Protein AF-A0AAW7P644-F1 (afdb_monomer)

Solvent-accessible surface area (backbone atoms only — not comparable to full-atom values): 13960 Å² total; per-residue (Å²): 133,82,79,60,95,46,49,68,62,45,48,52,52,5,41,42,45,30,69,45,36,74,63,34,40,43,76,72,74,28,94,42,69,72,52,39,30,51,51,45,30,74,60,68,65,33,97,41,46,63,58,49,49,54,32,18,28,56,37,15,56,81,38,100,52,100,49,59,53,45,47,98,46,32,83,78,46,43,56,64,54,54,55,46,38,77,76,53,54,85,52,52,60,66,59,48,44,53,51,52,53,50,52,40,44,74,75,70,31,87,62,101,63,91,73,83,84,56,66,68,59,56,48,57,52,50,48,50,59,46,44,56,49,49,44,51,51,52,47,61,70,43,43,88,70,39,80,91,43,68,93,61,82,93,77,91,66,89,85,68,75,56,105,57,99,73,68,53,77,67,55,47,52,46,36,66,73,45,29,72,76,27,67,46,79,43,73,38,54,74,92,67,76,66,39,82,45,78,37,59,24,48,77,82,77,45,92,80,82,89,78,84,86,78,80,88,81,87,81,88,74,77,98,62,83,89,125

Sequence (227 aa):
MSKHPHYELLNLIGYGLAKFDDTFIKEFQCSSKSEFYRYIVSLGVAETTGVVKNRMDLFDPYFDNNRKGWWQKAEVYRFRKDLIDMMFGSEDVHSFAEIVKMLLASEGKKTGKTIIEKPIVRTKFKRLQETGMEAENYFIYHFDKEEKFKDGQLTDARLYGEGRIRLTSKEFEKAKEYQSNFILSLVTNLEDIPKLVLIDNPLNHFEFEKNVIKNEVVEYRSLEDLY

Secondary structure (DSSP, 8-state):
-PPPTTHHHHHHHHHHHHHHTHHHHHHTT-SSHHHHHHHHHHTTS-SSHHHHHHHHHHHGGGSSSS--TTGGGHHHHHHHHHHHHHHHTT--HHHHHHHHHHHHHHTT---SS-----HHHHHHHHHHHHHHHHHHHHHHHHHTT-GGGTTPPP---TTS--SS----HHHHHHHHHHGGG-EEEEEE-TTSS-EEEEEESHHHHS-------PPP------SS---

Foldseek 3Di:
DDAQPLNLLLLLLLQLCQAVNCLLVVLLVDPDLVRSLVVCVVLVSDVHSVSSVLSVLQNNCPYPDPHNRPVLCPVLSVQSVVVCCVQPVPPDSNRSSLLSVVVSVVVVRDRPDDRDDPPVSVVVVVCVVCLVVVFVVVCVVCQCVDPLNVVPDDDDPPSDDDPDDDDDPVRVVVLVVCQQNNWDWDFDPSVHDTDTDIDGSCVVVDPDDDDDDDDDDDDDDDPDDPD

pLDDT: mean 75.26, std 17.22, range [35.56, 98.06]

Mean predicted aligned error: 14.81 Å

Radius of gyration: 21.5 Å; Cα contacts (8 Å, |Δi|>4): 201; chains: 1; bounding box: 60×36×61 Å

Structure (mmCIF, N/CA/C/O backbone):
data_AF-A0AAW7P644-F1
#
_entry.id   AF-A0AAW7P644-F1
#
loop_
_atom_site.group_PDB
_atom_site.id
_atom_site.type_symbol
_atom_site.label_atom_id
_atom_site.label_alt_id
_atom_site.label_comp_id
_atom_site.label_asym_id
_atom_site.label_entity_id
_atom_site.label_seq_id
_atom_site.pdbx_PDB_ins_code
_atom_site.Cartn_x
_atom_site.Cartn_y
_atom_site.Cartn_z
_atom_site.occupancy
_atom_site.B_iso_or_equiv
_atom_site.auth_seq_id
_atom_site.auth_comp_id
_atom_site.auth_asym_id
_atom_site.auth_atom_id
_atom_site.pdbx_PDB_model_num
ATOM 1 N N . MET A 1 1 ? 8.046 -14.729 1.033 1.00 35.56 1 MET A N 1
ATOM 2 C CA . MET A 1 1 ? 6.784 -14.707 1.810 1.00 35.56 1 MET A CA 1
ATOM 3 C C . MET A 1 1 ? 5.644 -14.448 0.844 1.00 35.56 1 MET A C 1
ATOM 5 O O . MET A 1 1 ? 5.774 -13.538 0.033 1.00 35.56 1 MET A O 1
ATOM 9 N N . SER A 1 2 ? 4.583 -15.254 0.884 1.00 43.19 2 SER A N 1
ATOM 10 C CA . SER A 1 2 ? 3.387 -15.033 0.066 1.00 43.19 2 SER A CA 1
ATOM 11 C C . SER A 1 2 ? 2.684 -13.735 0.481 1.00 43.19 2 SER A C 1
ATOM 13 O O . SER A 1 2 ? 2.734 -13.329 1.645 1.00 43.19 2 SER A O 1
ATOM 15 N N . LYS A 1 3 ? 2.060 -13.045 -0.483 1.00 59.22 3 LYS A N 1
ATOM 16 C CA . LYS A 1 3 ? 1.225 -11.870 -0.201 1.00 59.22 3 LYS A CA 1
ATOM 17 C C . LYS A 1 3 ? 0.044 -12.302 0.679 1.00 59.22 3 LYS A C 1
ATOM 19 O O . LYS A 1 3 ? -0.479 -13.401 0.519 1.00 59.22 3 LYS A O 1
ATOM 24 N N . HIS A 1 4 ? -0.368 -11.433 1.604 1.00 71.75 4 HIS A N 1
ATOM 25 C CA . HIS A 1 4 ? -1.587 -11.658 2.384 1.00 71.75 4 HIS A CA 1
ATOM 26 C C . HIS A 1 4 ? -2.781 -11.791 1.418 1.00 71.75 4 HIS A C 1
ATOM 28 O O . HIS A 1 4 ? -2.850 -10.992 0.485 1.00 71.75 4 HIS A O 1
ATOM 34 N N . PRO A 1 5 ? -3.724 -12.726 1.624 1.00 71.69 5 PRO A N 1
ATOM 35 C CA . PRO A 1 5 ? -4.824 -12.973 0.682 1.00 71.69 5 PRO A CA 1
ATOM 36 C C . PRO A 1 5 ? -5.652 -11.717 0.369 1.00 71.69 5 PRO A C 1
ATOM 38 O O . PRO A 1 5 ? -6.030 -11.495 -0.770 1.00 71.69 5 PRO A O 1
ATOM 41 N N . HIS A 1 6 ? -5.838 -10.843 1.360 1.00 81.62 6 HIS A N 1
ATOM 42 C CA . HIS A 1 6 ? -6.561 -9.567 1.235 1.00 81.62 6 HIS A CA 1
ATOM 43 C C . HIS A 1 6 ? -5.639 -8.344 1.067 1.00 81.62 6 HIS A C 1
ATOM 45 O O . HIS A 1 6 ? -5.851 -7.307 1.695 1.00 81.62 6 HIS A O 1
ATOM 51 N N . TYR A 1 7 ? -4.541 -8.473 0.315 1.00 80.19 7 TYR A N 1
ATOM 52 C CA . TYR A 1 7 ? -3.476 -7.463 0.277 1.00 80.19 7 TYR A CA 1
ATOM 53 C C . TYR A 1 7 ? -3.956 -6.060 -0.126 1.00 80.19 7 TYR A C 1
ATOM 55 O O . TYR A 1 7 ? -3.676 -5.103 0.600 1.00 80.19 7 TYR A O 1
ATOM 63 N N . GLU A 1 8 ? -4.674 -5.915 -1.246 1.00 81.06 8 GLU A N 1
ATOM 64 C CA . GLU A 1 8 ? -5.142 -4.595 -1.699 1.00 81.06 8 GLU A CA 1
ATOM 65 C C . GLU A 1 8 ? -6.223 -4.021 -0.785 1.00 81.06 8 GLU A C 1
ATOM 67 O O . GLU A 1 8 ? -6.160 -2.845 -0.429 1.00 81.06 8 GLU A O 1
ATOM 72 N N . L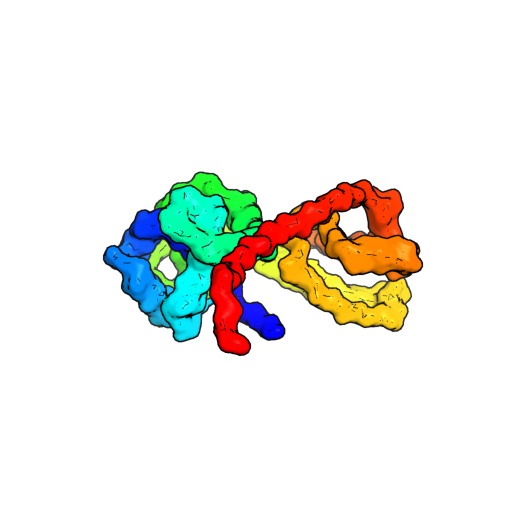EU A 1 9 ? -7.163 -4.855 -0.333 1.00 88.62 9 LEU A N 1
ATOM 73 C CA . LEU A 1 9 ? -8.213 -4.441 0.593 1.00 88.62 9 LEU A CA 1
ATOM 74 C C . LEU A 1 9 ? -7.626 -3.913 1.911 1.00 88.62 9 LEU A C 1
ATOM 76 O O . LEU A 1 9 ? -8.028 -2.858 2.401 1.00 88.62 9 LEU A O 1
ATOM 80 N N . LEU A 1 10 ? -6.616 -4.593 2.457 1.00 92.38 10 LEU A N 1
ATOM 81 C CA . LEU A 1 10 ? -5.895 -4.134 3.644 1.00 92.38 10 LEU A CA 1
ATOM 82 C C . LEU A 1 10 ? -5.139 -2.822 3.414 1.00 92.38 10 LEU A C 1
ATOM 84 O O . LEU A 1 10 ? -5.021 -2.026 4.346 1.00 92.38 10 LEU A O 1
ATOM 88 N N . ASN A 1 11 ? -4.626 -2.584 2.204 1.00 92.06 11 ASN A N 1
ATOM 89 C CA . ASN A 1 11 ? -3.982 -1.315 1.875 1.00 92.06 11 ASN A CA 1
ATOM 90 C C . ASN A 1 11 ? -5.002 -0.170 1.818 1.00 92.06 11 ASN A C 1
ATOM 92 O O . ASN A 1 11 ? -4.732 0.893 2.366 1.00 92.06 11 ASN A O 1
ATOM 96 N N . LEU A 1 12 ? -6.188 -0.394 1.245 1.00 93.50 12 LEU A N 1
ATOM 97 C CA . LEU A 1 12 ? -7.267 0.601 1.244 1.00 93.50 12 LEU A CA 1
ATOM 98 C C . LEU A 1 12 ? -7.772 0.904 2.658 1.00 93.50 12 LEU A C 1
ATOM 100 O O . LEU A 1 12 ? -7.949 2.068 3.010 1.00 93.50 12 LEU A O 1
ATOM 104 N N . ILE A 1 13 ? -7.939 -0.125 3.495 1.00 96.88 13 ILE A N 1
ATOM 105 C CA . ILE A 1 13 ? -8.302 0.047 4.909 1.00 96.88 13 ILE A CA 1
ATOM 106 C C . ILE A 1 13 ? -7.229 0.863 5.645 1.00 96.88 13 ILE A C 1
ATOM 108 O O . ILE A 1 13 ? -7.561 1.806 6.360 1.00 96.88 13 ILE A O 1
ATOM 112 N N . GLY A 1 14 ? -5.948 0.528 5.457 1.00 97.12 14 GLY A N 1
ATOM 113 C CA . GLY A 1 14 ? -4.830 1.258 6.060 1.00 97.12 14 GLY A CA 1
ATOM 114 C C . GLY A 1 14 ? -4.766 2.720 5.617 1.00 97.12 14 GLY A C 1
ATOM 115 O O . GLY A 1 14 ? -4.612 3.604 6.455 1.00 97.12 14 GLY A O 1
ATOM 116 N N . TYR A 1 15 ? -4.943 2.977 4.320 1.00 96.94 15 TYR A N 1
ATOM 117 C CA . TYR A 1 15 ? -4.994 4.324 3.753 1.00 96.94 15 TYR A CA 1
ATOM 118 C C . TYR A 1 15 ? -6.154 5.131 4.350 1.00 96.94 15 TYR A C 1
ATOM 120 O O . TYR A 1 15 ? -5.947 6.255 4.802 1.00 96.94 15 TYR A O 1
ATOM 128 N N . GLY A 1 16 ? -7.357 4.546 4.417 1.00 97.44 16 GLY A N 1
ATOM 129 C CA . GLY A 1 16 ? -8.533 5.201 4.993 1.00 97.44 16 GLY A CA 1
ATOM 130 C C . GLY A 1 16 ? -8.331 5.578 6.461 1.00 97.44 16 GLY A C 1
ATOM 131 O O . GLY A 1 16 ? -8.600 6.712 6.853 1.00 97.44 16 GLY A O 1
ATOM 132 N N . LEU A 1 17 ? -7.768 4.661 7.252 1.00 97.75 17 LEU A N 1
ATOM 133 C CA . LEU A 1 17 ? -7.415 4.907 8.653 1.00 97.75 17 LEU A CA 1
ATOM 134 C C . LEU A 1 17 ? -6.373 6.021 8.820 1.00 97.75 17 LEU A C 1
ATOM 136 O O . LEU A 1 17 ? -6.485 6.826 9.742 1.00 97.75 17 LEU A O 1
ATOM 140 N N . ALA A 1 18 ? -5.363 6.073 7.951 1.00 97.12 18 ALA A N 1
ATOM 141 C CA . ALA A 1 18 ? -4.296 7.064 8.044 1.00 97.12 18 ALA A CA 1
ATOM 142 C C . ALA A 1 18 ? -4.757 8.467 7.609 1.00 97.12 18 ALA A C 1
ATOM 144 O O . ALA A 1 18 ? -4.444 9.444 8.292 1.00 97.12 18 ALA A O 1
ATOM 145 N N . LYS A 1 19 ? -5.522 8.564 6.512 1.00 97.00 19 LYS A N 1
ATOM 146 C CA . LYS A 1 19 ? -5.975 9.832 5.915 1.00 97.00 19 LYS A CA 1
ATOM 147 C C . LYS A 1 19 ? -7.155 10.464 6.647 1.00 97.00 19 LYS A C 1
ATOM 149 O O . LYS A 1 19 ? -7.156 11.664 6.893 1.00 97.00 19 LYS A O 1
ATOM 154 N N . PHE A 1 20 ? -8.177 9.669 6.948 1.00 97.00 20 PHE A N 1
ATOM 155 C CA . PHE A 1 20 ? -9.470 10.160 7.436 1.00 97.00 20 PHE A CA 1
ATOM 156 C C . PHE A 1 20 ? -9.694 9.875 8.924 1.00 97.00 20 PHE A C 1
ATOM 158 O O . PHE A 1 20 ? -10.628 10.409 9.529 1.00 97.00 20 PHE A O 1
ATOM 165 N N . ASP A 1 21 ? -8.837 9.052 9.526 1.00 95.81 21 ASP A N 1
ATOM 166 C CA . ASP A 1 21 ? -8.806 8.839 10.967 1.00 95.81 21 ASP A CA 1
ATOM 167 C C . ASP A 1 21 ? -10.177 8.391 11.525 1.00 95.81 21 ASP A C 1
ATOM 169 O O . ASP A 1 21 ? -10.839 7.511 10.961 1.00 95.81 21 ASP A O 1
ATOM 173 N N . ASP A 1 22 ? -10.639 9.009 12.612 1.00 96.06 22 ASP A N 1
ATOM 174 C CA . ASP A 1 22 ? -11.908 8.690 13.260 1.00 96.06 22 ASP A CA 1
ATOM 175 C C . ASP A 1 22 ? -13.139 8.938 12.371 1.00 96.06 22 ASP A C 1
ATOM 177 O O . ASP A 1 22 ? -14.204 8.370 12.621 1.00 96.06 22 ASP A O 1
ATOM 181 N N . THR A 1 23 ? -13.039 9.772 11.330 1.00 97.06 23 THR A N 1
ATOM 182 C CA . THR A 1 23 ? -14.173 9.978 10.412 1.00 97.06 23 THR A CA 1
ATOM 183 C C . THR A 1 23 ? -14.420 8.747 9.545 1.00 97.06 23 THR A C 1
ATOM 185 O O . THR A 1 23 ? -15.572 8.398 9.304 1.00 97.06 23 THR A O 1
ATOM 188 N N . PHE A 1 24 ? -13.367 8.012 9.177 1.00 97.75 24 PHE A N 1
ATOM 189 C CA . PHE A 1 24 ? -13.499 6.787 8.390 1.00 97.75 24 PHE A CA 1
ATOM 190 C C . PHE A 1 24 ? -14.139 5.656 9.184 1.00 97.75 24 PHE A C 1
ATOM 192 O O . PHE A 1 24 ? -15.052 5.009 8.687 1.00 97.75 24 PHE A O 1
ATOM 199 N N . ILE A 1 25 ? -13.739 5.432 10.437 1.00 96.94 25 ILE A N 1
ATOM 200 C CA . ILE A 1 25 ? -14.317 4.339 11.241 1.00 96.94 25 ILE A CA 1
ATOM 201 C C . ILE A 1 25 ? -15.801 4.570 11.572 1.00 96.94 25 ILE A C 1
ATOM 203 O O . ILE A 1 25 ? -16.560 3.606 11.705 1.00 96.94 25 ILE A O 1
ATOM 207 N N . LYS A 1 26 ? -16.237 5.835 11.653 1.00 96.00 26 LYS A N 1
ATOM 208 C CA . LYS A 1 26 ? -17.642 6.201 11.883 1.00 96.00 26 LYS A CA 1
ATOM 209 C C . LYS A 1 26 ? -18.539 5.786 10.722 1.00 96.00 26 LYS A C 1
ATOM 211 O O . LYS A 1 26 ? -19.668 5.362 10.962 1.00 96.00 26 LYS A O 1
ATOM 216 N N . GLU A 1 27 ? -18.026 5.788 9.491 1.00 95.38 27 GLU A N 1
ATOM 217 C CA . GLU A 1 27 ? -18.746 5.259 8.323 1.00 95.38 27 GLU A CA 1
ATOM 218 C C . GLU A 1 27 ? -19.066 3.759 8.463 1.00 95.38 27 GLU A C 1
ATOM 220 O O . GLU A 1 27 ? -20.026 3.266 7.865 1.00 95.38 27 GLU A O 1
ATOM 225 N N . PHE A 1 28 ? -18.306 3.034 9.290 1.00 94.00 28 PHE A N 1
ATOM 226 C CA . PHE A 1 28 ? -18.527 1.626 9.643 1.00 94.00 28 PHE A CA 1
ATOM 227 C C . PHE A 1 28 ? -19.261 1.446 10.976 1.00 94.00 28 PHE A C 1
ATOM 229 O O . PHE A 1 28 ? -19.307 0.336 11.498 1.00 94.00 28 PHE A O 1
ATOM 236 N N . GLN A 1 29 ? -19.839 2.518 11.529 1.00 93.31 29 GLN A N 1
ATOM 237 C CA . GLN A 1 29 ? -20.556 2.519 12.811 1.00 93.31 29 GLN A CA 1
ATOM 238 C C . GLN A 1 29 ? -19.682 2.090 14.001 1.00 93.31 29 GLN A C 1
ATOM 240 O O . GLN A 1 29 ? -20.201 1.661 15.026 1.00 93.31 29 GLN A O 1
ATOM 245 N N . CYS A 1 30 ? -18.359 2.223 13.880 1.00 94.56 30 CYS A N 1
ATOM 246 C CA . CYS A 1 30 ? -17.427 1.953 14.967 1.00 94.56 30 CYS A CA 1
ATOM 247 C C . CYS A 1 30 ? -17.173 3.239 15.761 1.00 94.56 30 CYS A C 1
ATOM 249 O O . CYS A 1 30 ? -16.870 4.290 15.195 1.00 94.56 30 CYS A O 1
ATOM 251 N N . SER A 1 31 ? -17.254 3.142 17.084 1.00 92.56 31 SER A N 1
ATOM 252 C CA . SER A 1 31 ? -17.025 4.244 18.024 1.00 92.56 31 SER A CA 1
ATOM 253 C C . SER A 1 31 ? -15.541 4.509 18.300 1.00 92.56 31 SER A C 1
ATOM 255 O O . SER A 1 31 ? -15.177 5.589 18.757 1.00 92.56 31 SER A O 1
ATOM 257 N N . SER A 1 32 ? -14.671 3.527 18.032 1.00 96.75 32 SER A N 1
ATOM 258 C CA . SER A 1 32 ? -13.227 3.623 18.266 1.00 96.75 32 SER A CA 1
ATOM 259 C C . SER A 1 32 ? -12.418 2.796 17.267 1.00 96.75 32 SER A C 1
ATOM 261 O O . SER A 1 32 ? -12.896 1.792 16.734 1.00 96.75 32 SER A O 1
ATOM 263 N N . LYS A 1 33 ? -11.147 3.161 17.051 1.00 95.94 33 LYS A N 1
ATOM 264 C CA . LYS A 1 33 ? -10.227 2.382 16.201 1.00 95.94 33 LYS A CA 1
ATOM 265 C C . LYS A 1 33 ? -10.083 0.939 16.662 1.00 95.94 33 LYS A C 1
ATOM 267 O O . LYS A 1 33 ? -10.069 0.028 15.846 1.00 95.94 33 LYS A O 1
ATOM 272 N N . SER A 1 34 ? -10.022 0.718 17.974 1.00 97.00 34 SER A N 1
ATOM 273 C CA . SER A 1 34 ? -9.943 -0.625 18.551 1.00 97.00 34 SER A CA 1
ATOM 274 C C . SER A 1 34 ? -11.168 -1.473 18.204 1.00 97.00 34 SER A C 1
ATOM 276 O O . SER A 1 34 ? -11.031 -2.667 17.945 1.00 97.00 34 SER A O 1
ATOM 278 N N . GLU A 1 35 ? -12.358 -0.869 18.184 1.00 97.38 35 GLU A N 1
ATOM 279 C CA . GLU A 1 35 ? -13.580 -1.529 17.718 1.00 97.38 35 GLU A CA 1
ATOM 280 C C . GLU A 1 35 ? -13.514 -1.830 16.223 1.00 97.38 35 GLU A C 1
ATOM 282 O O . GLU A 1 35 ? -13.739 -2.973 15.830 1.00 97.38 35 GLU A O 1
ATOM 287 N N . PHE A 1 36 ? -13.095 -0.858 15.413 1.00 97.75 36 PHE A N 1
ATOM 288 C CA . PHE A 1 36 ? -12.923 -1.048 13.976 1.00 97.75 36 PHE A CA 1
ATOM 289 C C . PHE A 1 36 ? -11.922 -2.167 13.646 1.00 97.75 36 PHE A C 1
ATOM 291 O O . PHE A 1 36 ? -12.192 -3.014 12.800 1.00 97.75 36 PHE A O 1
ATOM 298 N N . TYR A 1 37 ? -10.788 -2.251 14.348 1.00 98.06 37 TYR A N 1
ATOM 299 C CA . TYR A 1 37 ? -9.816 -3.327 14.129 1.00 98.06 37 TYR A CA 1
ATOM 300 C C . TYR A 1 37 ? -10.413 -4.699 14.438 1.00 98.06 37 TYR A C 1
ATOM 302 O O . TYR A 1 37 ? -10.210 -5.638 13.671 1.00 98.06 37 TYR A O 1
ATOM 310 N N . ARG A 1 38 ? -11.170 -4.822 15.537 1.00 97.75 38 ARG A N 1
ATOM 311 C CA . ARG A 1 38 ?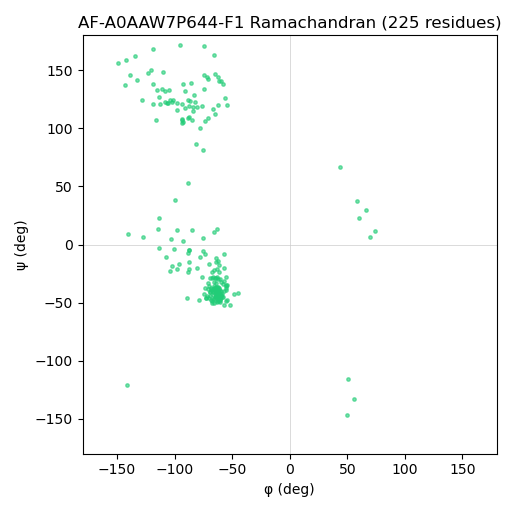 -11.875 -6.068 15.871 1.00 97.75 38 ARG A CA 1
ATOM 312 C C . ARG A 1 38 ? -12.938 -6.408 14.832 1.00 97.75 38 ARG A C 1
ATOM 314 O O . ARG A 1 38 ? -13.085 -7.578 14.503 1.00 97.75 38 ARG A O 1
ATOM 321 N N . TYR A 1 39 ? -13.630 -5.405 14.298 1.00 96.12 39 TYR A N 1
ATOM 322 C CA . TYR A 1 39 ? -14.601 -5.577 13.224 1.00 96.12 39 TYR A CA 1
ATOM 323 C C . TYR A 1 39 ? -13.950 -6.120 11.940 1.00 96.12 39 TYR A C 1
ATOM 325 O O . TYR A 1 39 ? -14.405 -7.117 11.392 1.00 96.12 39 TYR A O 1
ATOM 333 N N . ILE A 1 40 ? -12.827 -5.555 11.490 1.00 96.19 40 ILE A N 1
ATOM 334 C CA . ILE A 1 40 ? -12.113 -6.065 10.304 1.00 96.19 40 ILE A CA 1
ATOM 335 C C . ILE A 1 40 ? -11.599 -7.501 10.513 1.00 96.19 40 ILE A C 1
ATOM 337 O O . ILE A 1 40 ? -11.658 -8.325 9.596 1.00 96.19 40 ILE A O 1
ATOM 341 N N . VAL A 1 41 ? -11.141 -7.829 11.725 1.00 96.12 41 VAL A N 1
ATOM 342 C CA . VAL A 1 41 ? -10.746 -9.200 12.088 1.00 96.12 41 VAL A CA 1
ATOM 343 C C . VAL A 1 41 ? -11.950 -10.146 12.099 1.00 96.12 41 VAL A C 1
ATOM 345 O O . VAL A 1 41 ? -11.842 -11.257 11.588 1.00 96.12 41 VAL A O 1
ATOM 348 N N . SER A 1 42 ? -13.115 -9.723 12.605 1.00 94.69 42 SER A N 1
ATOM 349 C CA . SER A 1 42 ? -14.318 -10.570 12.629 1.00 94.69 42 SER A CA 1
ATOM 350 C C . SER A 1 42 ? -14.883 -10.859 11.235 1.00 94.69 42 SER A C 1
ATOM 352 O O . SER A 1 42 ? -15.511 -11.897 11.034 1.00 94.69 42 SER A O 1
ATOM 354 N N . LEU A 1 43 ? -14.599 -10.003 10.247 1.00 92.88 43 LEU A N 1
ATOM 355 C CA . LEU A 1 43 ? -14.865 -10.272 8.829 1.00 92.88 43 LEU A CA 1
ATOM 356 C C . LEU A 1 43 ? -13.858 -11.257 8.197 1.00 92.88 43 LEU A C 1
ATOM 358 O O . LEU A 1 43 ? -14.005 -11.645 7.035 1.00 92.88 43 LEU A O 1
ATOM 362 N N . GLY A 1 44 ? -12.813 -11.662 8.921 1.00 92.75 44 GLY A N 1
ATOM 363 C CA . GLY A 1 44 ? -11.759 -12.540 8.412 1.00 92.75 44 GLY A CA 1
ATOM 364 C C . GLY A 1 44 ? -10.917 -11.891 7.312 1.00 92.75 44 GLY A C 1
ATOM 365 O O . GLY A 1 44 ? -10.475 -12.583 6.402 1.00 92.75 44 GLY A O 1
ATOM 366 N N . VAL A 1 45 ? -10.762 -10.562 7.342 1.00 92.38 45 VAL A N 1
ATOM 367 C CA . VAL A 1 45 ? -9.912 -9.802 6.401 1.00 92.38 45 VAL A CA 1
ATOM 368 C C . VAL A 1 45 ? -8.474 -9.698 6.917 1.00 92.38 45 VAL A C 1
ATOM 370 O O . VAL A 1 45 ? -7.539 -9.529 6.138 1.00 92.38 45 VAL A O 1
ATOM 373 N N . ALA A 1 46 ? -8.289 -9.815 8.232 1.00 93.00 46 ALA A N 1
ATOM 374 C CA . ALA A 1 46 ? -7.000 -9.804 8.908 1.00 93.00 46 ALA A CA 1
ATOM 375 C C . ALA A 1 46 ? -6.977 -10.862 10.015 1.00 93.00 46 ALA A C 1
ATOM 377 O O . ALA A 1 46 ? -7.983 -11.065 10.692 1.00 93.00 46 ALA A O 1
ATOM 378 N N . GLU A 1 47 ? -5.818 -11.479 10.243 1.00 91.00 47 GLU A N 1
ATOM 379 C CA . GLU A 1 47 ? -5.633 -12.475 11.310 1.00 91.00 47 GLU A CA 1
ATOM 380 C C . GLU A 1 47 ? -5.661 -11.850 12.711 1.00 91.00 47 GLU A C 1
ATOM 382 O O . GLU A 1 47 ? -6.153 -12.450 13.663 1.00 91.00 47 GLU A O 1
ATOM 387 N N . THR A 1 48 ? -5.132 -10.630 12.854 1.00 96.00 48 THR A N 1
ATOM 388 C CA . THR A 1 48 ? -5.074 -9.919 14.137 1.00 96.00 48 THR A CA 1
ATOM 389 C C . THR A 1 48 ? -5.331 -8.427 13.965 1.00 96.00 48 THR A C 1
ATOM 391 O O . THR A 1 48 ? -5.115 -7.848 12.898 1.00 96.00 48 THR A O 1
ATOM 394 N N . THR A 1 49 ? -5.732 -7.763 15.051 1.00 96.88 49 THR A N 1
ATOM 395 C CA . THR A 1 49 ? -5.884 -6.299 15.083 1.00 96.88 49 THR A CA 1
ATOM 396 C C . THR A 1 49 ? -4.560 -5.585 14.798 1.00 96.88 49 THR A C 1
ATOM 398 O O . THR A 1 49 ? -4.553 -4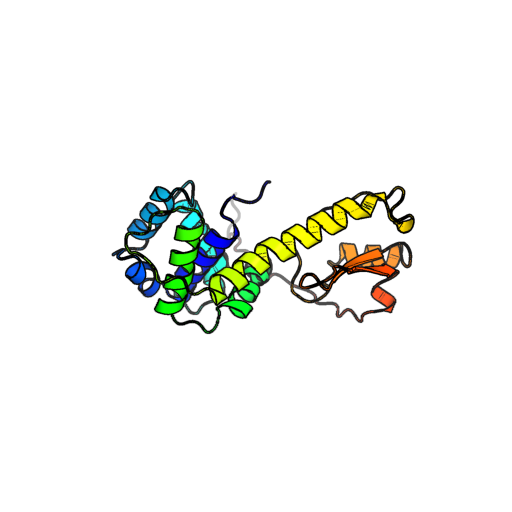.511 14.196 1.00 96.88 49 THR A O 1
ATOM 401 N N . GLY A 1 50 ? -3.433 -6.211 15.158 1.00 96.56 50 GLY A N 1
ATOM 402 C CA . GLY A 1 50 ? -2.089 -5.738 14.840 1.00 96.56 50 GLY A CA 1
ATOM 403 C C . GLY A 1 50 ? -1.825 -5.662 13.337 1.00 96.56 50 GLY A C 1
ATOM 404 O O . GLY A 1 50 ? -1.221 -4.696 12.884 1.00 96.56 50 GLY A O 1
ATOM 405 N N . VAL A 1 51 ? -2.336 -6.608 12.537 1.00 94.69 51 VAL A N 1
ATOM 406 C CA . VAL A 1 51 ? -2.212 -6.559 11.067 1.00 94.69 51 VAL A CA 1
ATOM 407 C C . VAL A 1 51 ? -2.913 -5.323 10.501 1.00 94.69 51 VAL A C 1
ATOM 409 O O . VAL A 1 51 ? -2.338 -4.632 9.661 1.00 94.69 51 VAL A O 1
ATOM 412 N N . VAL A 1 52 ? -4.114 -5.005 10.993 1.00 96.81 52 VAL A N 1
ATOM 413 C CA . VAL A 1 52 ? -4.874 -3.816 10.567 1.00 96.81 52 VAL A CA 1
ATOM 414 C C . VAL A 1 52 ? -4.151 -2.534 10.983 1.00 96.81 52 VAL A C 1
ATOM 416 O O . VAL A 1 52 ? -3.935 -1.650 10.155 1.00 96.81 52 VAL A O 1
ATOM 419 N N . LYS A 1 53 ? -3.690 -2.458 12.238 1.00 96.56 53 LYS A N 1
ATOM 420 C CA . LYS A 1 53 ? -2.910 -1.316 12.735 1.00 96.56 53 LYS A CA 1
ATOM 421 C C . LYS A 1 53 ? -1.627 -1.108 11.925 1.00 96.56 53 LYS A C 1
ATOM 423 O O . LYS A 1 53 ? -1.346 0.010 11.520 1.00 96.56 53 LYS A O 1
ATOM 428 N N . ASN A 1 54 ? -0.882 -2.172 11.630 1.00 94.75 54 ASN A N 1
ATOM 429 C CA . ASN A 1 54 ? 0.355 -2.086 10.851 1.00 94.75 54 ASN A CA 1
ATOM 430 C C . ASN A 1 54 ? 0.112 -1.555 9.430 1.00 94.75 54 ASN A C 1
ATOM 432 O O . ASN A 1 54 ? 0.995 -0.937 8.840 1.00 94.75 54 ASN A O 1
ATOM 436 N N . ARG A 1 55 ? -1.076 -1.798 8.858 1.00 94.38 55 ARG A N 1
ATOM 437 C CA . ARG A 1 55 ? -1.463 -1.216 7.568 1.00 94.38 55 ARG A CA 1
ATOM 438 C C . ARG A 1 55 ? -1.729 0.280 7.684 1.00 94.38 55 ARG A C 1
ATOM 440 O O . ARG A 1 55 ? -1.316 0.993 6.787 1.00 94.38 55 ARG A O 1
ATOM 447 N N . MET A 1 56 ? -2.334 0.760 8.770 1.00 96.19 56 MET A N 1
ATOM 448 C CA . MET A 1 56 ? -2.434 2.202 9.047 1.00 96.19 56 MET A CA 1
ATOM 449 C C . MET A 1 56 ? -1.046 2.830 9.251 1.00 96.19 56 MET A C 1
ATOM 451 O O . MET A 1 56 ? -0.722 3.801 8.573 1.00 96.19 56 MET A O 1
ATOM 455 N N . ASP A 1 57 ? -0.194 2.225 10.092 1.00 94.94 57 ASP A N 1
ATOM 456 C CA . ASP A 1 57 ? 1.159 2.727 10.391 1.00 94.94 57 ASP A CA 1
ATOM 457 C C . ASP A 1 57 ? 2.014 2.887 9.114 1.00 94.94 57 ASP A C 1
ATOM 459 O O . ASP A 1 57 ? 2.873 3.762 9.040 1.00 94.94 57 ASP A O 1
ATOM 463 N N . LEU A 1 58 ? 1.793 2.049 8.095 1.00 92.50 58 LEU A N 1
ATOM 464 C CA . LEU A 1 58 ? 2.459 2.135 6.791 1.00 92.50 58 LEU A CA 1
ATOM 465 C C . LEU A 1 58 ? 2.132 3.442 6.052 1.00 92.50 58 LEU A C 1
ATOM 467 O O . LEU A 1 58 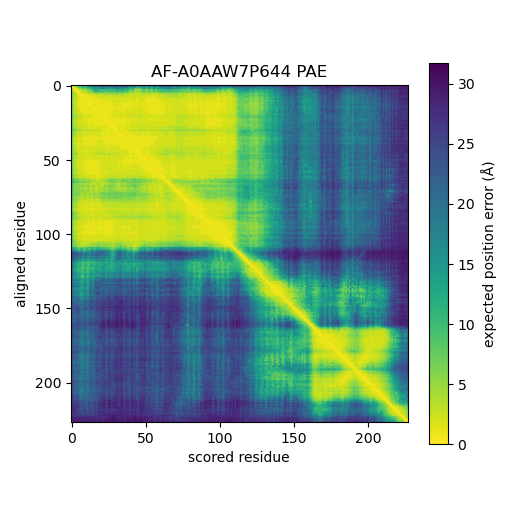? 3.011 3.974 5.375 1.00 92.50 58 LEU A O 1
ATOM 471 N N . PHE A 1 59 ? 0.896 3.936 6.168 1.00 95.00 59 PHE A N 1
ATOM 472 C CA . PHE A 1 59 ? 0.398 5.115 5.452 1.00 95.00 59 PHE A CA 1
ATOM 473 C C . PHE A 1 59 ? 0.425 6.408 6.267 1.00 95.00 59 PHE A C 1
ATOM 475 O O . PHE A 1 59 ? 0.440 7.481 5.669 1.00 95.00 59 PHE A O 1
ATOM 482 N N . ASP A 1 60 ? 0.460 6.322 7.598 1.00 96.06 60 ASP A N 1
ATOM 483 C CA . ASP A 1 60 ? 0.548 7.484 8.492 1.00 96.06 60 ASP A CA 1
ATOM 484 C C . ASP A 1 60 ? 1.598 8.533 8.058 1.00 96.06 60 ASP A C 1
ATOM 486 O O . ASP A 1 60 ? 1.253 9.711 8.057 1.00 96.06 60 ASP A O 1
ATOM 490 N N . PRO A 1 61 ? 2.815 8.169 7.587 1.00 95.62 61 PRO A N 1
ATOM 491 C CA . PRO A 1 61 ? 3.826 9.152 7.185 1.00 95.62 61 PRO A CA 1
ATOM 492 C C . PRO A 1 61 ? 3.450 10.082 6.020 1.00 95.62 61 PRO A C 1
ATOM 494 O O . PRO A 1 61 ? 4.175 11.044 5.777 1.00 95.62 61 PRO A O 1
ATOM 497 N N . TYR A 1 62 ? 2.394 9.788 5.252 1.00 92.44 62 TYR A N 1
ATOM 498 C CA . TYR A 1 62 ? 2.027 10.571 4.060 1.00 92.44 62 TYR A CA 1
ATOM 499 C C . TYR A 1 62 ? 0.879 11.552 4.287 1.00 92.44 62 TYR A C 1
ATOM 501 O O . TYR A 1 62 ? 0.520 12.274 3.355 1.00 92.44 62 TYR A O 1
ATOM 509 N N . PHE A 1 63 ? 0.278 11.557 5.475 1.00 93.19 63 PHE A N 1
ATOM 510 C CA . PHE A 1 63 ? -0.858 12.412 5.794 1.00 93.19 63 PHE A CA 1
ATOM 511 C C . PHE A 1 63 ? -0.521 13.329 6.958 1.00 93.19 63 PHE A C 1
ATOM 513 O O . PHE A 1 63 ? 0.258 12.973 7.838 1.00 93.19 63 PHE A O 1
ATOM 520 N N . ASP A 1 64 ? -1.137 14.508 6.963 1.00 88.31 64 ASP A N 1
ATOM 521 C CA . ASP A 1 64 ? -1.028 15.449 8.072 1.00 88.31 64 ASP A CA 1
ATOM 522 C C . ASP A 1 64 ? -1.883 14.953 9.244 1.00 88.31 64 ASP A C 1
ATOM 524 O O . ASP A 1 64 ? -3.053 15.301 9.407 1.00 88.31 64 ASP A O 1
ATOM 528 N N . ASN A 1 65 ? -1.320 14.014 10.000 1.00 87.81 65 ASN A N 1
ATOM 529 C CA . ASN A 1 65 ? -1.927 13.447 11.187 1.00 87.81 65 ASN A CA 1
ATOM 530 C C . ASN A 1 65 ? -0.896 13.376 12.327 1.00 87.81 65 ASN A C 1
ATOM 532 O O . ASN A 1 65 ? 0.314 13.440 12.123 1.00 87.81 65 ASN A O 1
ATOM 536 N N . ASN A 1 66 ? -1.370 13.222 13.565 1.00 88.81 66 ASN A N 1
ATOM 537 C CA . ASN A 1 66 ? -0.499 13.240 14.750 1.00 88.81 66 ASN A CA 1
ATOM 538 C C . ASN A 1 66 ? 0.333 11.951 14.946 1.00 88.81 66 ASN A C 1
ATOM 540 O O . ASN A 1 66 ? 0.968 11.778 15.990 1.00 88.81 66 ASN A O 1
ATOM 544 N N . ARG A 1 67 ? 0.296 10.999 14.007 1.00 92.94 67 ARG A N 1
ATOM 545 C CA . ARG A 1 67 ? 0.956 9.692 14.111 1.00 92.94 67 ARG A CA 1
ATOM 546 C C . ARG A 1 67 ? 2.154 9.646 13.175 1.00 92.94 67 ARG A C 1
ATOM 548 O O . ARG A 1 67 ? 2.062 9.931 11.993 1.00 92.94 67 ARG A O 1
ATOM 555 N N . LYS A 1 68 ? 3.295 9.192 13.696 1.00 88.00 68 LYS A N 1
ATOM 556 C CA . LYS A 1 68 ? 4.503 9.017 12.876 1.00 88.00 68 LYS A CA 1
ATOM 557 C C . LYS A 1 68 ? 4.463 7.773 11.988 1.00 88.00 68 LYS A C 1
ATOM 559 O O . LYS A 1 68 ? 5.157 7.740 10.980 1.00 88.00 68 LYS A O 1
ATOM 564 N N . GLY A 1 69 ? 3.739 6.727 12.391 1.00 90.88 69 GLY A N 1
ATOM 565 C CA . GLY A 1 69 ? 3.757 5.435 11.702 1.00 90.88 69 GLY A CA 1
ATOM 566 C C . GLY A 1 69 ? 5.169 4.895 11.438 1.00 90.88 69 GLY A C 1
ATOM 567 O O . GLY A 1 69 ? 6.112 5.128 12.199 1.00 90.88 69 GLY A O 1
ATOM 568 N N . TRP A 1 70 ? 5.330 4.186 10.324 1.00 88.38 70 TRP A N 1
ATOM 569 C CA . TRP A 1 70 ? 6.605 3.658 9.832 1.00 88.38 70 TRP A CA 1
ATOM 570 C C . TRP A 1 70 ? 7.339 4.669 8.941 1.00 88.38 70 TRP A C 1
ATOM 572 O O . TRP A 1 70 ? 7.747 4.343 7.826 1.00 88.38 70 TRP A O 1
ATOM 582 N N . TRP A 1 71 ? 7.536 5.895 9.434 1.00 87.31 71 TRP A N 1
ATOM 583 C CA . TRP A 1 71 ? 8.173 6.992 8.688 1.00 87.31 71 TRP A CA 1
ATOM 584 C C . TRP A 1 71 ? 9.556 6.639 8.120 1.00 87.31 71 TRP A C 1
ATOM 586 O O . TRP A 1 71 ? 9.867 7.012 6.994 1.00 87.31 71 TRP A O 1
ATOM 596 N N . GLN A 1 72 ? 10.347 5.822 8.826 1.00 87.06 72 GLN A N 1
ATOM 597 C CA . GLN A 1 72 ? 11.654 5.329 8.352 1.00 87.06 72 GLN A CA 1
ATOM 598 C C . GLN A 1 72 ? 11.562 4.483 7.069 1.00 87.06 72 GLN A C 1
ATOM 600 O O . GLN A 1 72 ? 12.565 4.246 6.403 1.00 87.06 72 GLN A O 1
ATOM 605 N N . LYS A 1 73 ? 10.367 3.983 6.737 1.00 75.94 73 LYS A N 1
ATOM 606 C CA . LYS A 1 73 ? 10.086 3.167 5.551 1.00 75.94 73 LYS A CA 1
ATOM 607 C C . LYS A 1 73 ? 9.151 3.868 4.562 1.00 75.94 73 LYS A C 1
ATOM 609 O O . LYS A 1 73 ? 8.650 3.205 3.656 1.00 75.94 73 LYS A O 1
ATOM 614 N N . ALA A 1 74 ? 8.921 5.175 4.710 1.00 74.06 74 ALA A N 1
ATOM 615 C CA . ALA A 1 74 ? 8.003 5.925 3.855 1.00 74.06 74 ALA A CA 1
ATOM 616 C C . ALA A 1 74 ? 8.365 5.782 2.361 1.00 74.06 74 ALA A C 1
ATOM 618 O O . ALA A 1 74 ? 7.549 5.369 1.548 1.00 74.06 74 ALA A O 1
ATOM 619 N N . GLU A 1 75 ? 9.625 5.964 1.975 1.00 67.25 75 GLU A N 1
ATOM 620 C CA . GLU A 1 75 ? 10.003 5.812 0.557 1.00 67.25 75 GLU A CA 1
ATOM 621 C C . GLU A 1 75 ? 9.805 4.387 0.013 1.00 67.25 75 GLU A C 1
ATOM 623 O O . GLU A 1 75 ? 9.497 4.193 -1.160 1.00 67.25 75 GLU A O 1
ATOM 628 N N . VAL A 1 76 ? 9.907 3.366 0.870 1.00 69.12 76 VAL A N 1
ATOM 629 C CA . VAL A 1 76 ? 9.695 1.964 0.472 1.00 69.12 76 VAL A CA 1
ATOM 630 C C . VAL A 1 76 ? 8.224 1.696 0.139 1.00 69.12 76 VAL A C 1
ATOM 632 O O . VAL A 1 76 ? 7.913 0.800 -0.647 1.00 69.12 76 VAL A O 1
ATOM 635 N N . TYR A 1 77 ? 7.302 2.438 0.753 1.00 73.00 77 TYR A N 1
ATOM 636 C CA . TYR A 1 77 ? 5.867 2.171 0.668 1.00 73.00 77 TYR A CA 1
ATOM 637 C C . TYR A 1 77 ? 5.072 3.250 -0.071 1.00 73.00 77 TYR A C 1
ATOM 639 O O . TYR A 1 77 ? 3.879 3.040 -0.308 1.00 73.00 77 TYR A O 1
ATOM 647 N N . ARG A 1 78 ? 5.735 4.332 -0.498 1.00 73.94 78 ARG A N 1
ATOM 648 C CA . ARG A 1 78 ? 5.171 5.447 -1.267 1.00 73.94 78 ARG A CA 1
ATOM 649 C C . ARG A 1 78 ? 4.340 4.980 -2.464 1.00 73.94 78 ARG A C 1
ATOM 651 O O . ARG A 1 78 ? 3.211 5.432 -2.620 1.00 73.94 78 ARG A O 1
ATOM 658 N N . PHE A 1 79 ? 4.811 3.970 -3.202 1.00 67.50 79 PHE A N 1
ATOM 659 C CA . PHE A 1 79 ? 4.096 3.433 -4.369 1.00 67.50 79 PHE A CA 1
ATOM 660 C C . PHE A 1 79 ? 2.657 2.986 -4.054 1.00 67.50 79 PHE A C 1
ATOM 662 O O . PHE A 1 79 ? 1.754 3.166 -4.867 1.00 67.50 79 PHE A O 1
ATOM 669 N N . ARG A 1 80 ? 2.419 2.405 -2.866 1.00 77.25 80 ARG A N 1
ATOM 670 C CA . ARG A 1 80 ? 1.080 1.933 -2.471 1.00 77.25 80 ARG A CA 1
ATOM 671 C C . ARG A 1 80 ? 0.135 3.104 -2.286 1.00 77.25 80 ARG A C 1
ATOM 673 O O . ARG A 1 80 ? -1.037 3.002 -2.627 1.00 77.25 80 ARG A O 1
ATOM 680 N N . LYS A 1 81 ? 0.654 4.193 -1.723 1.00 84.56 81 LYS A N 1
ATOM 681 C CA . LYS A 1 81 ? -0.091 5.428 -1.511 1.00 84.56 81 LYS A CA 1
ATOM 682 C C . LYS A 1 81 ? -0.386 6.075 -2.858 1.00 84.56 81 LYS A C 1
ATOM 684 O O . LYS A 1 81 ? -1.538 6.405 -3.102 1.00 84.56 81 LYS A O 1
ATOM 689 N N . ASP A 1 82 ? 0.606 6.202 -3.737 1.00 75.38 82 ASP A N 1
ATOM 690 C CA . ASP A 1 82 ? 0.428 6.885 -5.025 1.00 75.38 82 ASP A CA 1
ATOM 691 C C . ASP A 1 82 ? -0.541 6.136 -5.950 1.00 75.38 82 ASP A C 1
ATOM 693 O O . ASP A 1 82 ? -1.360 6.756 -6.627 1.00 75.38 82 ASP A O 1
ATOM 697 N N . LEU A 1 83 ? -0.529 4.800 -5.907 1.00 69.75 83 LEU A N 1
ATOM 698 C CA . LEU A 1 83 ? -1.518 3.973 -6.595 1.00 69.75 83 LEU A CA 1
ATOM 699 C C . LEU A 1 83 ? -2.945 4.250 -6.099 1.00 69.75 83 LEU A C 1
ATOM 701 O O . LEU A 1 83 ? -3.854 4.444 -6.905 1.00 69.75 83 LEU A O 1
ATOM 705 N N . ILE A 1 84 ? -3.147 4.295 -4.777 1.00 82.25 84 ILE A N 1
ATOM 706 C CA . ILE A 1 84 ? -4.460 4.604 -4.195 1.00 82.25 84 ILE A CA 1
ATOM 707 C C . ILE A 1 84 ? -4.862 6.047 -4.520 1.00 82.25 84 ILE A C 1
ATOM 709 O O . ILE A 1 84 ? -6.025 6.288 -4.837 1.00 82.25 84 ILE A O 1
ATOM 713 N N . ASP A 1 85 ? -3.924 6.994 -4.516 1.00 80.50 85 ASP A N 1
ATOM 714 C CA . ASP A 1 85 ? -4.195 8.391 -4.854 1.00 80.50 85 ASP A CA 1
ATOM 715 C C . ASP A 1 85 ? -4.655 8.572 -6.300 1.00 80.50 85 ASP A C 1
ATOM 717 O O . ASP A 1 85 ? -5.615 9.301 -6.550 1.00 80.50 85 ASP A O 1
ATOM 721 N N . MET A 1 86 ? -4.024 7.875 -7.247 1.00 70.75 86 MET A N 1
ATOM 722 C CA . MET A 1 86 ? -4.417 7.911 -8.658 1.00 70.75 86 MET A CA 1
ATOM 723 C C . MET A 1 86 ? -5.859 7.431 -8.870 1.00 70.75 86 MET A C 1
ATOM 725 O O . MET A 1 86 ? -6.549 7.902 -9.774 1.00 70.75 86 MET A O 1
ATOM 729 N N . MET A 1 87 ? -6.317 6.486 -8.046 1.00 71.50 87 MET A N 1
ATOM 730 C CA . MET A 1 87 ? -7.647 5.890 -8.169 1.00 71.50 87 MET A CA 1
ATOM 731 C C . MET A 1 87 ? -8.714 6.647 -7.378 1.00 71.50 87 MET A C 1
ATOM 733 O O . MET A 1 87 ? -9.814 6.860 -7.886 1.00 71.50 87 MET A O 1
ATOM 737 N N . PHE A 1 88 ? -8.393 6.989 -6.129 1.00 83.69 88 PHE A N 1
ATOM 738 C CA . PHE A 1 88 ? -9.343 7.3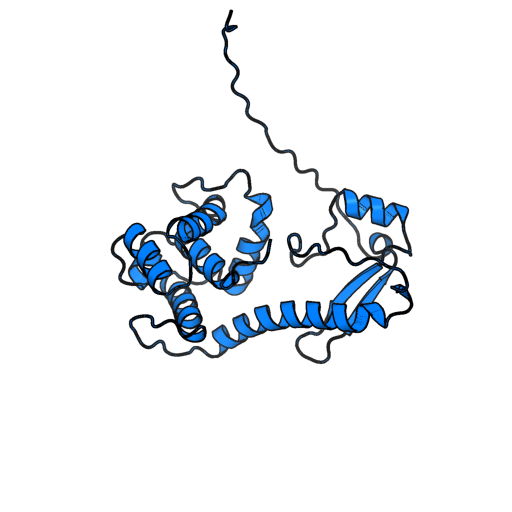90 -5.089 1.00 83.69 88 PHE A CA 1
ATOM 739 C C . PHE A 1 88 ? -8.823 8.544 -4.213 1.00 83.69 88 PHE A C 1
ATOM 741 O O . PHE A 1 88 ? -9.426 8.873 -3.193 1.00 83.69 88 PHE A O 1
ATOM 748 N N . GLY A 1 89 ? -7.698 9.172 -4.571 1.00 84.44 89 GLY A N 1
ATOM 749 C CA . GLY A 1 89 ? -7.067 10.225 -3.766 1.00 84.44 89 GLY A CA 1
ATOM 750 C C . GLY A 1 89 ? -7.922 11.478 -3.602 1.00 84.44 89 GLY A C 1
ATOM 751 O O . GLY A 1 89 ? -7.823 12.155 -2.577 1.00 84.44 89 GLY A O 1
ATOM 752 N N . SER A 1 90 ? -8.794 11.759 -4.570 1.00 85.56 90 SER A N 1
ATOM 753 C CA . SER A 1 90 ? -9.740 12.879 -4.540 1.00 85.56 90 SER A CA 1
ATOM 754 C C . SER A 1 90 ? -11.074 12.560 -3.857 1.00 85.56 90 SER A C 1
ATOM 756 O O . SER A 1 90 ? -11.906 13.454 -3.742 1.00 85.56 90 SER A O 1
ATOM 758 N N . GLU A 1 91 ? -11.312 11.311 -3.448 1.00 84.88 91 GLU A N 1
ATOM 759 C CA . GLU A 1 91 ? -12.563 10.917 -2.793 1.00 84.88 91 GLU A CA 1
ATOM 760 C C . GLU A 1 91 ? -12.650 11.508 -1.380 1.00 84.88 91 GLU A C 1
ATOM 762 O O . GLU A 1 91 ? -11.653 11.566 -0.648 1.00 84.88 91 GLU A O 1
ATOM 767 N N . ASP A 1 92 ? -13.858 11.914 -0.986 1.00 91.94 92 ASP A N 1
ATOM 768 C CA . ASP A 1 92 ? -14.164 12.239 0.405 1.00 91.94 92 ASP A CA 1
ATOM 769 C C . ASP A 1 92 ? -14.288 10.968 1.265 1.00 91.94 92 ASP A C 1
ATOM 771 O O . ASP A 1 92 ? -14.290 9.840 0.766 1.00 91.94 92 ASP A O 1
ATOM 775 N N . VAL A 1 93 ? -14.370 11.141 2.588 1.00 94.94 93 VAL A N 1
ATOM 776 C CA . VAL A 1 93 ? -14.395 10.011 3.530 1.00 94.94 93 VAL A CA 1
ATOM 777 C C . VAL A 1 93 ? -15.575 9.069 3.297 1.00 94.94 93 VAL A C 1
ATOM 779 O O . VAL A 1 93 ? -15.407 7.852 3.379 1.00 94.94 93 VAL A O 1
ATOM 782 N N . HIS A 1 94 ? -16.752 9.613 2.987 1.00 90.88 94 HIS A N 1
ATOM 783 C CA . HIS A 1 94 ? -17.958 8.822 2.780 1.00 90.88 94 HIS A CA 1
ATOM 784 C C . HIS A 1 94 ? -17.824 7.980 1.511 1.00 90.88 94 HIS A C 1
ATOM 786 O O . HIS A 1 94 ? -17.974 6.758 1.549 1.00 90.88 94 HIS A O 1
ATOM 792 N N . SER A 1 95 ? -17.447 8.617 0.403 1.00 85.94 95 SER A N 1
ATOM 793 C CA . SER A 1 95 ? -17.249 7.967 -0.889 1.00 85.94 95 SER A CA 1
ATOM 794 C C . SER A 1 95 ? -16.150 6.911 -0.804 1.00 85.94 95 SER A C 1
ATOM 796 O O . SER A 1 95 ? -16.367 5.775 -1.225 1.00 85.94 95 SER A O 1
ATOM 798 N N . PHE A 1 96 ? -15.020 7.217 -0.159 1.00 93.19 96 PHE A N 1
ATOM 799 C CA . PHE A 1 96 ? -13.947 6.250 0.070 1.00 93.19 96 PHE A CA 1
ATOM 800 C C . PHE A 1 96 ? -14.399 5.064 0.941 1.00 93.19 96 PHE A C 1
ATOM 802 O O . PHE A 1 96 ? -14.088 3.910 0.636 1.00 93.19 96 PHE A O 1
ATOM 809 N N . ALA A 1 97 ? -15.168 5.305 2.006 1.00 93.69 97 ALA A N 1
ATOM 810 C CA . ALA A 1 97 ? -15.700 4.235 2.847 1.00 93.69 97 ALA A CA 1
ATOM 811 C C . ALA A 1 97 ? -16.681 3.330 2.090 1.00 93.69 97 ALA A C 1
ATOM 813 O O . ALA A 1 97 ? -16.614 2.110 2.244 1.00 93.69 97 ALA A O 1
ATOM 814 N N . GLU A 1 98 ? -17.546 3.885 1.239 1.00 86.19 98 GLU A N 1
ATOM 815 C CA . GLU A 1 98 ? -18.440 3.097 0.379 1.00 86.19 98 GLU A CA 1
ATOM 816 C C . GLU A 1 98 ? -17.660 2.210 -0.604 1.00 86.19 98 GLU A C 1
ATOM 818 O O . GLU A 1 98 ? -18.037 1.056 -0.818 1.00 86.19 98 GLU A O 1
ATOM 823 N N . ILE A 1 99 ? -16.523 2.685 -1.128 1.00 84.81 99 ILE A N 1
ATOM 824 C CA . ILE A 1 99 ? -15.615 1.869 -1.951 1.00 84.81 99 ILE A CA 1
ATOM 825 C C . ILE A 1 99 ? -15.089 0.674 -1.147 1.00 84.81 99 ILE A C 1
ATOM 827 O O . ILE A 1 99 ? -15.194 -0.467 -1.597 1.00 84.81 99 ILE A O 1
ATOM 831 N N . VAL A 1 100 ? -14.578 0.903 0.066 1.00 91.50 100 VAL A N 1
ATOM 832 C CA . VAL A 1 100 ? -14.058 -0.177 0.926 1.00 91.50 100 VAL A CA 1
ATOM 833 C C . VAL A 1 100 ? -15.156 -1.175 1.302 1.00 91.50 100 VAL A C 1
ATOM 835 O O . VAL A 1 100 ? -14.943 -2.386 1.229 1.00 91.50 100 VAL A O 1
ATOM 838 N N . LYS A 1 101 ? -16.351 -0.699 1.667 1.00 89.19 101 LYS A N 1
ATOM 839 C CA . LYS A 1 101 ? -17.491 -1.563 2.006 1.00 89.19 101 LYS A CA 1
ATOM 840 C C . LYS A 1 101 ? -17.940 -2.407 0.806 1.00 89.19 101 LYS A C 1
ATOM 842 O O . LYS A 1 101 ? -18.266 -3.580 0.982 1.00 89.19 101 LYS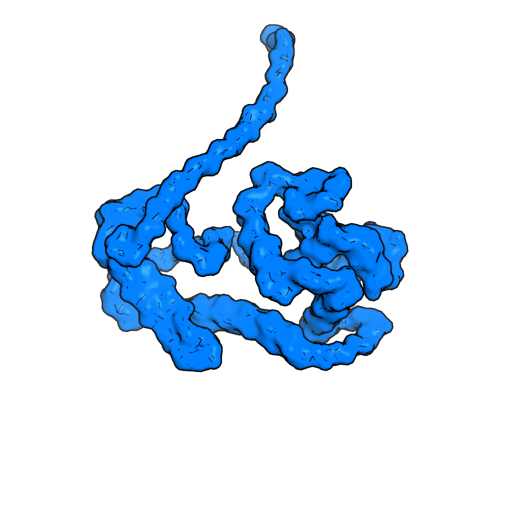 A O 1
ATOM 847 N N . MET A 1 102 ? -17.938 -1.842 -0.402 1.00 82.12 102 MET A N 1
ATOM 848 C CA . MET A 1 102 ? -18.284 -2.561 -1.633 1.00 82.12 102 MET A CA 1
ATOM 849 C C . MET A 1 102 ? -17.275 -3.669 -1.933 1.00 82.12 102 MET A C 1
ATOM 851 O O . MET A 1 102 ? -17.667 -4.767 -2.324 1.00 82.12 102 MET A O 1
ATOM 855 N N . LEU A 1 103 ? -15.987 -3.414 -1.703 1.00 82.25 103 LEU A N 1
ATOM 856 C CA . LEU A 1 103 ? -14.943 -4.423 -1.865 1.00 82.25 103 LEU A CA 1
ATOM 857 C C . LEU A 1 103 ? -15.080 -5.554 -0.847 1.00 82.25 103 LEU A C 1
ATOM 859 O O . LEU A 1 103 ? -15.042 -6.721 -1.231 1.00 82.25 103 LEU A O 1
ATOM 863 N N . LEU A 1 104 ? -15.355 -5.219 0.416 1.00 86.19 104 LEU A N 1
ATOM 864 C CA . LEU A 1 104 ? -15.698 -6.203 1.444 1.00 86.19 104 LEU A CA 1
ATOM 865 C C . LEU A 1 104 ? -16.874 -7.084 0.994 1.00 86.19 104 LEU A C 1
ATOM 867 O O . LEU A 1 104 ? -16.780 -8.309 1.049 1.00 86.19 104 LEU A O 1
ATOM 871 N N . ALA A 1 105 ? -17.947 -6.480 0.478 1.00 82.44 105 ALA A N 1
ATOM 872 C CA . ALA A 1 105 ? -19.097 -7.221 -0.035 1.00 82.44 105 ALA A CA 1
ATOM 873 C C . ALA A 1 105 ? -18.736 -8.124 -1.230 1.00 82.44 105 ALA A C 1
ATOM 875 O O . ALA A 1 105 ? -19.205 -9.260 -1.297 1.00 82.44 105 ALA A O 1
ATOM 876 N N . SER A 1 106 ? -17.869 -7.659 -2.138 1.00 74.62 106 SER A N 1
ATOM 877 C CA . SER A 1 106 ? -17.414 -8.439 -3.299 1.00 74.62 106 SER A CA 1
ATOM 878 C C . SER A 1 106 ? -16.595 -9.679 -2.918 1.00 74.62 106 SER A C 1
ATOM 880 O O . SER A 1 106 ? -16.664 -10.691 -3.610 1.00 74.62 106 SER A O 1
ATOM 882 N N . GLU A 1 107 ? -15.900 -9.640 -1.778 1.00 80.94 107 GLU A N 1
ATOM 883 C CA . GLU A 1 107 ? -15.213 -10.792 -1.179 1.00 80.94 107 GLU A CA 1
ATOM 884 C C . GLU A 1 107 ? -16.143 -11.656 -0.298 1.00 80.94 107 GLU A C 1
ATOM 886 O O . GLU A 1 107 ? -15.690 -12.496 0.484 1.00 80.94 107 GLU A O 1
ATOM 891 N N . GLY A 1 108 ? -17.460 -11.435 -0.374 1.00 81.19 108 GLY A N 1
ATOM 892 C CA . GLY A 1 108 ? -18.465 -12.161 0.402 1.00 81.19 108 GLY A CA 1
ATOM 893 C C . GLY A 1 108 ? -18.529 -11.763 1.880 1.00 81.19 108 GLY A C 1
ATOM 894 O O . GLY A 1 108 ? -19.176 -12.453 2.673 1.00 81.19 108 GLY A O 1
ATOM 895 N N . LYS A 1 109 ? -17.875 -10.666 2.285 1.00 84.62 109 LYS A N 1
ATOM 896 C CA . LYS A 1 109 ? -17.889 -10.192 3.674 1.00 84.62 109 LYS A CA 1
ATOM 897 C C . LYS A 1 109 ? -19.164 -9.393 3.926 1.00 84.62 109 LYS A C 1
ATOM 899 O O . LYS A 1 109 ? -19.439 -8.394 3.266 1.00 84.62 109 LYS A O 1
ATOM 904 N N . LYS A 1 110 ? -19.955 -9.819 4.911 1.00 77.19 110 LYS A N 1
ATOM 905 C CA . LYS A 1 110 ? -21.210 -9.148 5.272 1.00 77.19 110 LYS A CA 1
ATOM 906 C C . LYS A 1 110 ? -20.922 -7.889 6.088 1.00 77.19 110 LYS A C 1
ATOM 908 O O . LYS A 1 110 ? -20.691 -7.961 7.293 1.00 77.19 110 LYS A O 1
ATOM 913 N N . THR A 1 111 ? -20.961 -6.734 5.437 1.00 68.69 111 THR A N 1
ATOM 914 C CA . THR A 1 111 ? -21.036 -5.437 6.115 1.00 68.69 111 THR A CA 1
ATOM 915 C C . THR A 1 111 ? -22.511 -5.127 6.393 1.00 68.69 111 THR A C 1
ATOM 917 O O . THR A 1 111 ? -23.383 -5.463 5.597 1.00 68.69 111 THR A O 1
ATOM 920 N N . GLY A 1 112 ? -22.838 -4.579 7.567 1.00 55.75 112 GLY A N 1
ATOM 921 C CA . GLY A 1 112 ? -24.210 -4.533 8.106 1.00 55.75 112 GLY A CA 1
ATOM 922 C C . GLY A 1 112 ? -25.242 -3.685 7.340 1.00 55.75 112 GLY A C 1
ATOM 923 O O . GLY A 1 112 ? -26.322 -3.447 7.877 1.00 55.75 112 GLY A O 1
ATOM 924 N N . LYS A 1 113 ? -24.946 -3.211 6.122 1.00 50.62 113 LYS A N 1
ATOM 925 C CA . LYS A 1 113 ? -25.8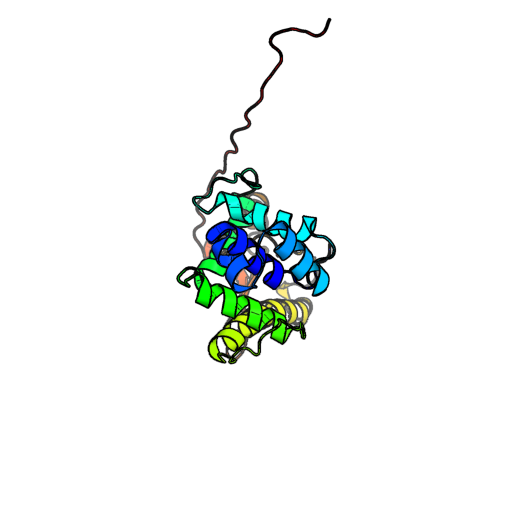81 -2.494 5.243 1.00 50.62 113 LYS A CA 1
ATOM 926 C C . LYS A 1 113 ? -25.647 -2.866 3.778 1.00 50.62 113 LYS A C 1
ATOM 928 O O . LYS A 1 113 ? -24.511 -2.927 3.322 1.00 50.62 113 LYS A O 1
ATOM 933 N N . THR A 1 114 ? -26.741 -3.080 3.050 1.00 42.03 114 THR A N 1
ATOM 934 C CA . THR A 1 114 ? -26.763 -3.296 1.600 1.00 42.03 114 THR A CA 1
ATOM 935 C C . THR A 1 114 ? -26.224 -2.058 0.887 1.00 42.03 114 THR A C 1
ATOM 937 O O . THR A 1 114 ? -26.773 -0.970 1.044 1.00 42.03 114 THR A O 1
ATOM 940 N N . ILE A 1 115 ? -25.151 -2.220 0.118 1.00 49.84 115 ILE A N 1
ATOM 941 C CA . ILE A 1 115 ? -24.522 -1.137 -0.644 1.00 49.84 115 ILE A CA 1
ATOM 942 C C . ILE A 1 115 ? -25.121 -1.134 -2.042 1.00 49.84 115 ILE A C 1
ATOM 944 O O . ILE A 1 115 ? -25.300 -2.189 -2.651 1.00 49.84 115 ILE A O 1
ATOM 948 N N . ILE A 1 116 ? -25.413 0.056 -2.557 1.00 46.00 116 ILE A N 1
ATOM 949 C CA . ILE A 1 116 ? -25.757 0.244 -3.964 1.00 46.00 116 ILE A CA 1
ATOM 950 C C . ILE A 1 116 ? -24.466 0.031 -4.761 1.00 46.00 116 ILE A C 1
ATOM 952 O O . ILE A 1 116 ? -23.551 0.852 -4.686 1.00 46.00 116 ILE A O 1
ATOM 956 N N . GLU A 1 117 ? -24.364 -1.083 -5.492 1.00 48.94 117 GLU A N 1
ATOM 957 C CA . GLU A 1 117 ? -23.221 -1.342 -6.371 1.00 48.94 117 GLU A CA 1
ATOM 958 C C . GLU A 1 117 ? -23.042 -0.166 -7.342 1.00 48.94 117 GLU A C 1
ATOM 960 O O . GLU A 1 117 ? -23.935 0.135 -8.133 1.00 48.94 117 GLU A O 1
ATOM 965 N N . LYS A 1 118 ? -21.878 0.495 -7.310 1.00 52.94 118 LYS A N 1
ATOM 966 C CA . LYS A 1 118 ? -21.452 1.405 -8.381 1.00 52.94 118 LYS A CA 1
ATOM 967 C C . LYS A 1 118 ? -20.609 0.592 -9.369 1.00 52.94 118 LYS A C 1
ATOM 969 O O . LYS A 1 118 ? -19.445 0.314 -9.062 1.00 52.94 118 LYS A O 1
ATOM 974 N N . PRO A 1 119 ? -21.133 0.234 -10.560 1.00 51.78 119 PRO A N 1
ATOM 975 C CA . PRO A 1 119 ? -20.451 -0.672 -11.488 1.00 51.78 119 PRO A CA 1
ATOM 976 C C . PRO A 1 119 ? -19.044 -0.195 -11.853 1.00 51.78 119 PRO A C 1
ATOM 978 O O . PRO A 1 119 ? -18.107 -0.980 -11.865 1.00 51.78 119 PRO A O 1
ATOM 981 N N . ILE A 1 120 ? -18.871 1.116 -12.043 1.00 52.16 120 ILE A N 1
ATOM 982 C CA . ILE A 1 120 ? -17.606 1.737 -12.463 1.00 52.16 120 ILE A CA 1
ATOM 983 C C . ILE A 1 120 ? -16.471 1.478 -11.463 1.00 52.16 120 ILE A C 1
ATOM 985 O O . ILE A 1 120 ? -15.341 1.216 -11.870 1.00 52.16 120 ILE A O 1
ATOM 989 N N . VAL A 1 121 ? -16.749 1.535 -10.160 1.00 55.09 121 VAL A N 1
ATOM 990 C CA . VAL A 1 121 ? -15.721 1.336 -9.127 1.00 55.09 121 VAL A CA 1
ATOM 991 C C . VAL A 1 121 ? -15.308 -0.131 -9.064 1.00 55.09 121 VAL A C 1
ATOM 993 O O . VAL A 1 121 ? -14.114 -0.433 -9.049 1.00 55.09 121 VAL A O 1
ATOM 996 N N . ARG A 1 122 ? -16.290 -1.041 -9.109 1.00 55.56 122 ARG A N 1
ATOM 997 C CA . ARG A 1 122 ? -16.046 -2.485 -9.199 1.00 55.56 122 ARG A CA 1
ATOM 998 C C . ARG A 1 122 ? -15.218 -2.813 -10.440 1.00 55.56 122 ARG A C 1
ATOM 1000 O O . ARG A 1 122 ? -14.232 -3.531 -10.334 1.00 55.56 122 ARG A O 1
ATOM 1007 N N . THR A 1 123 ? -15.558 -2.230 -11.588 1.00 55.69 123 THR A N 1
ATOM 1008 C CA . THR A 1 123 ? -14.816 -2.390 -12.842 1.00 55.69 123 THR A CA 1
ATOM 1009 C C . THR A 1 123 ? -13.384 -1.861 -12.737 1.00 55.69 123 THR A C 1
ATOM 1011 O O . THR A 1 123 ? -12.466 -2.580 -13.113 1.00 55.69 123 THR A O 1
ATOM 1014 N N . LYS A 1 124 ? -13.150 -0.658 -12.193 1.00 56.09 124 LYS A N 1
ATOM 1015 C CA . LYS A 1 124 ? -11.791 -0.099 -12.028 1.00 56.09 124 LYS A CA 1
ATOM 1016 C C . LYS A 1 124 ? -10.903 -0.959 -11.124 1.00 56.09 124 LYS A C 1
ATOM 1018 O O . LYS A 1 124 ? -9.739 -1.169 -11.445 1.00 56.09 124 LYS A O 1
ATOM 1023 N N . PHE A 1 125 ? -11.443 -1.459 -10.014 1.00 56.25 125 PHE A N 1
ATOM 1024 C CA . PHE A 1 125 ? -10.684 -2.282 -9.071 1.00 56.25 125 PHE A CA 1
ATOM 1025 C C . PHE A 1 125 ? -10.410 -3.688 -9.616 1.00 56.25 125 PHE A C 1
ATOM 1027 O O . PHE A 1 125 ? -9.269 -4.145 -9.587 1.00 56.25 125 PHE A O 1
ATOM 1034 N N . LYS A 1 126 ? -11.434 -4.340 -10.185 1.00 57.00 126 LYS A N 1
ATOM 1035 C CA . LYS A 1 126 ? -11.299 -5.660 -10.815 1.00 57.00 126 LYS A CA 1
ATOM 1036 C C . LYS A 1 126 ? -10.286 -5.613 -11.958 1.00 57.00 126 LYS A C 1
ATOM 1038 O O . LYS A 1 126 ? -9.380 -6.432 -11.982 1.00 57.00 126 LYS A O 1
ATOM 1043 N N . ARG A 1 127 ? -10.342 -4.572 -12.803 1.00 53.59 127 ARG A N 1
ATOM 1044 C CA . ARG A 1 127 ? -9.346 -4.333 -13.859 1.00 53.59 127 ARG A CA 1
ATOM 1045 C C . ARG A 1 127 ? -7.931 -4.196 -13.315 1.00 53.59 127 ARG A C 1
ATOM 1047 O O . ARG A 1 127 ? -7.020 -4.619 -13.999 1.00 53.59 127 ARG A O 1
ATOM 1054 N N . LEU A 1 128 ? -7.703 -3.640 -12.128 1.00 53.59 128 LEU A N 1
ATOM 1055 C CA . LEU A 1 128 ? -6.349 -3.490 -11.584 1.00 53.59 128 LEU A CA 1
ATOM 1056 C C . LEU A 1 128 ? -5.762 -4.837 -11.127 1.00 53.59 128 LEU A C 1
ATOM 1058 O O . LEU A 1 128 ? -4.626 -5.167 -11.463 1.00 53.59 128 LEU A O 1
ATOM 1062 N N . GLN A 1 129 ? -6.560 -5.625 -10.402 1.00 54.31 129 GLN A N 1
ATOM 1063 C CA . GLN A 1 129 ? -6.184 -6.981 -9.991 1.00 54.31 129 GLN A CA 1
ATOM 1064 C C . GLN A 1 129 ? -5.999 -7.898 -11.206 1.00 54.31 129 GLN A C 1
ATOM 1066 O O . GLN A 1 129 ? -5.016 -8.631 -11.288 1.00 54.31 129 GLN A O 1
ATOM 1071 N N . GLU A 1 130 ? -6.921 -7.818 -12.169 1.00 53.38 130 GLU A N 1
ATOM 1072 C CA . GLU A 1 130 ? -6.879 -8.580 -13.416 1.00 53.38 130 GLU A CA 1
ATOM 1073 C C . GLU A 1 130 ? -5.691 -8.147 -14.279 1.00 53.38 130 GLU A C 1
ATOM 1075 O O . GLU A 1 130 ? -4.896 -8.991 -14.639 1.00 53.38 130 GLU A O 1
ATOM 1080 N N . THR A 1 131 ? -5.472 -6.858 -14.551 1.00 54.38 131 THR A N 1
ATOM 1081 C CA . THR A 1 131 ? -4.362 -6.403 -15.419 1.00 54.38 131 THR A CA 1
ATOM 1082 C C . THR A 1 131 ? -2.985 -6.732 -14.842 1.00 54.38 131 THR A C 1
ATOM 1084 O O . THR A 1 131 ? -2.113 -7.167 -15.589 1.00 54.38 131 THR A O 1
ATOM 1087 N N . GLY A 1 132 ? -2.783 -6.605 -13.526 1.00 54.25 132 GLY A N 1
ATOM 1088 C CA . GLY A 1 132 ? -1.536 -7.029 -12.881 1.00 54.25 132 GLY A CA 1
ATOM 1089 C C . GLY A 1 132 ? -1.310 -8.542 -12.970 1.00 54.25 132 GLY A C 1
ATOM 1090 O O . GLY A 1 132 ? -0.219 -8.985 -13.322 1.00 54.25 132 GLY A O 1
ATOM 1091 N N . MET A 1 133 ? -2.349 -9.338 -12.705 1.00 49.53 133 MET A N 1
ATOM 1092 C CA . MET A 1 133 ? -2.268 -10.801 -12.735 1.00 49.53 133 MET A CA 1
ATOM 1093 C C . MET A 1 133 ? -2.189 -11.366 -14.163 1.00 49.53 133 MET A C 1
ATOM 1095 O O . MET A 1 133 ? -1.432 -12.299 -14.407 1.00 49.53 133 MET A O 1
ATOM 1099 N N . GLU A 1 134 ? -2.907 -10.779 -15.118 1.00 51.31 134 GLU A N 1
ATOM 1100 C CA . GLU A 1 134 ? -2.859 -11.120 -16.543 1.00 51.31 134 GLU A CA 1
ATOM 1101 C C . GLU A 1 134 ? -1.511 -10.736 -17.156 1.00 51.31 134 GLU A C 1
ATOM 1103 O O . GLU A 1 134 ? -0.950 -11.521 -17.911 1.00 51.31 134 GLU A O 1
ATOM 1108 N N . ALA A 1 135 ? -0.927 -9.589 -16.788 1.00 52.78 135 ALA A N 1
ATOM 1109 C CA . ALA A 1 135 ? 0.432 -9.243 -17.205 1.00 52.78 135 ALA A CA 1
ATOM 1110 C C . ALA A 1 135 ? 1.467 -10.250 -16.675 1.00 52.78 135 ALA A C 1
ATOM 1112 O O . ALA A 1 135 ? 2.346 -10.676 -17.428 1.00 52.78 135 ALA A O 1
ATOM 1113 N N . GLU A 1 136 ? 1.346 -10.669 -15.409 1.00 54.44 136 GLU A N 1
ATOM 1114 C CA . GLU A 1 136 ? 2.208 -11.696 -14.808 1.00 54.44 136 GLU A CA 1
ATOM 1115 C C . GLU A 1 136 ? 2.037 -13.058 -15.508 1.00 54.44 136 GLU A C 1
ATOM 1117 O O . GLU A 1 136 ? 3.024 -13.659 -15.936 1.00 54.44 136 GLU A O 1
ATOM 1122 N N . ASN A 1 137 ? 0.799 -13.526 -15.689 1.00 53.31 137 ASN A N 1
ATOM 1123 C CA . ASN A 1 137 ? 0.499 -14.810 -16.331 1.00 53.31 137 ASN A CA 1
ATOM 1124 C C . ASN A 1 137 ? 0.911 -14.828 -17.807 1.00 53.31 137 ASN A C 1
ATOM 1126 O O . ASN A 1 137 ? 1.472 -15.818 -18.279 1.00 53.31 137 ASN A O 1
ATOM 1130 N N . TYR A 1 138 ? 0.672 -13.731 -18.530 1.00 57.44 138 TYR A N 1
ATOM 1131 C CA . TYR A 1 138 ? 1.076 -13.586 -19.924 1.00 57.44 138 TYR A CA 1
ATOM 1132 C C . TYR A 1 138 ? 2.597 -13.621 -20.051 1.00 57.44 138 TYR A C 1
ATOM 1134 O O . TYR A 1 138 ? 3.113 -14.334 -20.911 1.00 57.44 138 TYR A O 1
ATOM 1142 N N . PHE A 1 139 ? 3.321 -12.903 -19.188 1.00 58.44 139 PHE A N 1
ATOM 1143 C CA . PHE A 1 139 ? 4.780 -12.938 -19.181 1.00 58.44 139 PHE A CA 1
ATOM 1144 C C . PHE A 1 139 ? 5.306 -14.349 -18.891 1.00 58.44 139 PHE A C 1
ATOM 1146 O O . PHE A 1 139 ? 6.108 -14.853 -19.668 1.00 58.44 139 PHE A O 1
ATOM 1153 N N . ILE A 1 140 ? 4.805 -15.026 -17.851 1.00 59.59 140 ILE A N 1
ATOM 1154 C CA . ILE A 1 140 ? 5.229 -16.393 -17.494 1.00 59.59 140 ILE A CA 1
ATOM 1155 C C . ILE A 1 140 ? 4.948 -17.387 -18.632 1.00 59.59 140 ILE A C 1
ATOM 1157 O O . ILE A 1 140 ? 5.812 -18.187 -18.975 1.00 59.59 140 ILE A O 1
ATOM 1161 N N . TYR A 1 141 ? 3.767 -17.330 -19.254 1.00 62.38 141 TYR A N 1
ATOM 1162 C CA . TYR A 1 141 ? 3.389 -18.252 -20.332 1.00 62.38 141 TYR A CA 1
ATOM 1163 C C . TYR A 1 141 ? 4.209 -18.068 -21.620 1.00 62.38 141 TYR A C 1
ATOM 1165 O O . TYR A 1 141 ? 4.377 -19.023 -22.386 1.00 62.38 141 TYR A O 1
ATOM 1173 N N . HIS A 1 142 ? 4.697 -16.850 -21.878 1.00 62.75 142 HIS A N 1
ATOM 1174 C CA . HIS A 1 142 ? 5.506 -16.536 -23.059 1.00 62.75 142 HIS A CA 1
ATOM 1175 C C . HIS A 1 142 ? 7.013 -16.570 -22.785 1.00 62.75 142 HIS A C 1
ATOM 1177 O O . HIS A 1 142 ? 7.777 -16.699 -23.735 1.00 62.75 142 HIS A O 1
ATOM 1183 N N . PHE A 1 143 ? 7.444 -16.523 -21.521 1.00 62.81 143 PHE A N 1
ATOM 1184 C CA . PHE A 1 143 ? 8.855 -16.523 -21.130 1.00 62.81 143 PHE A CA 1
ATOM 1185 C C . PHE A 1 143 ? 9.634 -17.682 -21.768 1.00 62.81 143 PHE A C 1
ATOM 1187 O O . PHE A 1 143 ? 10.607 -17.442 -22.474 1.00 62.81 143 PHE A O 1
ATOM 1194 N N . ASP A 1 144 ? 9.147 -18.918 -21.632 1.00 61.81 144 ASP A N 1
ATOM 1195 C CA . ASP A 1 144 ? 9.807 -20.113 -22.187 1.00 61.81 144 ASP A CA 1
ATOM 1196 C C . ASP A 1 144 ? 9.687 -20.239 -23.720 1.00 61.81 144 ASP A C 1
ATOM 1198 O O . ASP A 1 144 ? 10.281 -21.133 -24.327 1.00 61.81 144 ASP A O 1
ATOM 1202 N N . LYS A 1 145 ? 8.879 -19.386 -24.359 1.00 68.88 145 LYS A N 1
ATOM 1203 C CA . LYS A 1 145 ? 8.573 -19.443 -25.799 1.00 68.88 145 LYS A CA 1
ATOM 1204 C C . LYS A 1 145 ? 9.342 -18.417 -26.618 1.00 68.88 145 LYS A C 1
ATOM 1206 O O . LYS A 1 145 ? 9.440 -18.572 -27.832 1.00 68.88 145 LYS A O 1
ATOM 1211 N N . GLU A 1 146 ? 9.873 -17.387 -25.973 1.00 69.19 146 GLU A N 1
ATOM 1212 C CA . GLU A 1 146 ? 10.705 -16.382 -26.619 1.00 69.19 146 GLU A CA 1
ATOM 1213 C C . GLU A 1 146 ? 12.154 -16.875 -26.688 1.00 69.19 146 GLU A C 1
ATOM 1215 O O . GLU A 1 146 ? 12.810 -17.069 -25.664 1.00 69.19 146 GLU A O 1
ATOM 1220 N N . GLU A 1 147 ? 12.697 -17.024 -27.902 1.00 67.00 147 GLU A N 1
ATOM 1221 C CA . GLU A 1 147 ? 14.083 -17.485 -28.109 1.00 67.00 147 GLU A CA 1
ATOM 1222 C C . GLU A 1 147 ? 15.117 -16.630 -27.364 1.00 67.00 147 GLU A C 1
ATOM 1224 O O . GLU A 1 147 ? 16.168 -17.131 -26.968 1.00 67.00 147 GLU A O 1
ATOM 1229 N N . LYS A 1 148 ? 14.805 -15.350 -27.128 1.00 59.44 148 LYS A N 1
ATOM 1230 C CA . LYS A 1 148 ? 15.671 -14.407 -26.410 1.00 59.44 148 LYS A CA 1
ATOM 1231 C C . LYS A 1 148 ? 15.797 -14.688 -24.906 1.00 59.44 148 LYS A C 1
ATOM 1233 O O . LYS A 1 148 ? 16.712 -14.153 -24.287 1.00 59.44 148 LYS A O 1
ATOM 1238 N N . PHE A 1 149 ? 14.910 -15.492 -24.317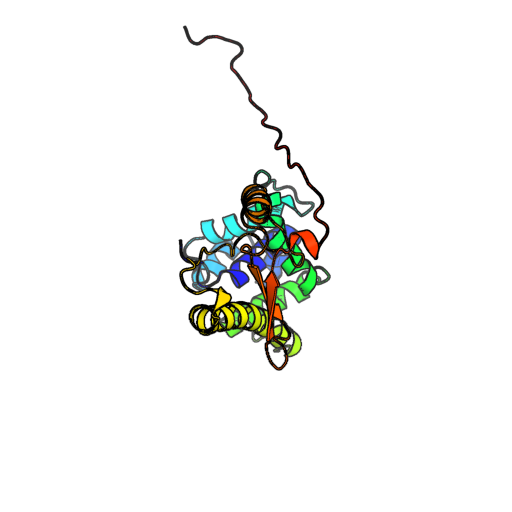 1.00 60.50 149 PHE A N 1
ATOM 1239 C CA . PHE A 1 149 ? 14.966 -15.884 -22.899 1.00 60.50 149 PHE A CA 1
ATOM 1240 C C . PHE A 1 149 ? 15.479 -17.306 -22.684 1.00 60.50 149 PHE A C 1
ATOM 1242 O O . PHE A 1 149 ? 15.521 -17.781 -21.548 1.00 60.50 149 PHE A O 1
ATOM 1249 N N . LYS A 1 150 ? 15.905 -17.979 -23.756 1.00 56.34 150 LYS A N 1
ATOM 1250 C CA . LYS A 1 150 ? 16.491 -19.313 -23.680 1.00 56.34 150 LYS A CA 1
ATOM 1251 C C . LYS A 1 150 ? 17.701 -19.286 -22.733 1.00 56.34 150 LYS A C 1
ATOM 1253 O O . LYS A 1 150 ? 18.584 -18.448 -22.879 1.00 56.34 150 LYS A O 1
ATOM 1258 N N . ASP A 1 151 ? 17.686 -20.169 -21.735 1.00 57.81 151 ASP A N 1
ATOM 1259 C CA . ASP A 1 151 ? 18.667 -20.283 -20.638 1.00 57.81 151 ASP A CA 1
ATOM 1260 C C . ASP A 1 151 ? 18.663 -19.148 -19.581 1.00 57.81 151 ASP A C 1
ATOM 1262 O O . ASP A 1 151 ? 19.503 -19.133 -18.676 1.00 57.81 151 ASP A O 1
ATOM 1266 N N . GLY A 1 152 ? 17.704 -18.216 -19.632 1.00 53.38 152 GLY A N 1
ATOM 1267 C CA . GLY A 1 152 ? 17.540 -17.157 -18.631 1.00 53.38 152 GLY A CA 1
ATOM 1268 C C . GLY A 1 152 ? 16.942 -17.656 -17.307 1.00 53.38 152 GLY A C 1
ATOM 1269 O O . GLY A 1 152 ? 16.077 -18.527 -17.290 1.00 53.38 152 GLY A O 1
ATOM 1270 N N . GLN A 1 153 ? 17.359 -17.077 -16.173 1.00 47.09 153 GLN A N 1
ATOM 1271 C CA . GLN A 1 153 ? 16.726 -17.333 -14.870 1.00 47.09 153 GLN A CA 1
ATOM 1272 C C . GLN A 1 153 ? 15.785 -16.195 -14.471 1.00 47.09 153 GLN A C 1
ATOM 1274 O O . GLN A 1 153 ? 16.187 -15.034 -14.384 1.00 47.09 153 GLN A O 1
ATOM 1279 N N . LEU A 1 154 ? 14.528 -16.539 -14.191 1.00 47.00 154 LEU A N 1
ATOM 1280 C CA . LEU A 1 154 ? 13.500 -15.582 -13.796 1.00 47.00 154 LEU A CA 1
ATOM 1281 C C . LEU A 1 154 ? 13.695 -15.163 -12.331 1.00 47.00 154 LEU A C 1
ATOM 1283 O O . LEU A 1 154 ? 13.627 -15.986 -11.420 1.00 47.00 154 LEU A O 1
ATOM 1287 N N . THR A 1 155 ? 13.927 -13.868 -12.105 1.00 41.97 155 THR A N 1
ATOM 1288 C CA . THR A 1 155 ? 13.989 -13.271 -10.763 1.00 41.97 155 THR A CA 1
ATOM 1289 C C . THR A 1 155 ? 12.818 -12.317 -10.573 1.00 41.97 155 THR A C 1
ATOM 1291 O O . THR A 1 155 ? 12.594 -11.410 -11.368 1.00 41.97 155 THR A O 1
ATOM 1294 N N . ASP A 1 156 ? 12.067 -12.524 -9.501 1.00 41.94 156 ASP A N 1
ATOM 1295 C CA . ASP A 1 156 ? 10.859 -11.772 -9.181 1.00 41.94 156 ASP A CA 1
ATOM 1296 C C . ASP A 1 156 ? 11.171 -10.453 -8.441 1.00 41.94 156 ASP A C 1
ATOM 1298 O O . ASP A 1 156 ? 11.633 -10.466 -7.298 1.00 41.94 156 ASP A O 1
ATOM 1302 N N . ALA A 1 157 ? 10.878 -9.313 -9.082 1.00 43.16 157 ALA A N 1
ATOM 1303 C CA . ALA A 1 157 ? 11.098 -7.957 -8.558 1.00 43.16 157 ALA A CA 1
ATOM 1304 C C . ALA A 1 157 ? 9.793 -7.168 -8.279 1.00 43.16 157 ALA A C 1
ATOM 1306 O O . ALA A 1 157 ? 9.801 -5.936 -8.201 1.00 43.16 157 ALA A O 1
ATOM 1307 N N . ARG A 1 158 ? 8.655 -7.852 -8.077 1.00 45.81 158 ARG A N 1
ATOM 1308 C CA . ARG A 1 158 ? 7.287 -7.274 -7.983 1.00 45.81 158 ARG A CA 1
ATOM 1309 C C . ARG A 1 158 ? 7.044 -6.207 -6.903 1.00 45.81 158 ARG A C 1
ATOM 1311 O O . ARG A 1 158 ? 5.965 -5.625 -6.845 1.00 45.81 158 ARG A O 1
ATOM 1318 N N . LEU A 1 159 ? 7.997 -5.960 -6.008 1.00 38.31 159 LEU A N 1
ATOM 1319 C CA . LEU A 1 159 ? 7.848 -5.022 -4.889 1.00 38.31 159 LEU A CA 1
ATOM 1320 C C . LEU A 1 159 ? 8.332 -3.594 -5.199 1.00 38.31 159 LEU A C 1
ATOM 1322 O O . LEU A 1 159 ? 8.300 -2.758 -4.297 1.00 38.31 159 LEU A O 1
ATOM 1326 N N . TYR A 1 160 ? 8.769 -3.306 -6.435 1.00 40.22 160 TYR A N 1
ATOM 1327 C CA . TYR A 1 160 ? 9.566 -2.106 -6.729 1.00 40.22 160 TYR A CA 1
ATOM 1328 C C . TYR A 1 160 ? 9.060 -1.189 -7.865 1.00 40.22 160 TYR A C 1
ATOM 1330 O O . TYR A 1 160 ? 9.772 -0.238 -8.188 1.00 40.22 160 TYR A O 1
ATOM 1338 N N . GLY A 1 161 ? 7.878 -1.401 -8.457 1.00 40.22 161 GLY A N 1
ATOM 1339 C CA . GLY A 1 161 ? 7.424 -0.630 -9.631 1.00 40.22 161 GLY A CA 1
ATOM 1340 C C . GLY A 1 161 ? 6.397 0.475 -9.345 1.00 40.22 161 GLY A C 1
ATOM 1341 O O . GLY A 1 161 ? 5.310 0.193 -8.851 1.00 40.22 161 GLY A O 1
ATOM 1342 N N . GLU A 1 162 ? 6.727 1.715 -9.715 1.00 43.75 162 GLU A N 1
ATOM 1343 C CA . GLU A 1 162 ? 5.779 2.807 -10.005 1.00 43.75 162 GLU A CA 1
ATOM 1344 C C . GLU A 1 162 ? 5.522 2.850 -11.528 1.00 43.75 162 GLU A C 1
ATOM 1346 O O . GLU A 1 162 ? 6.216 2.177 -12.285 1.00 43.75 162 GLU A O 1
ATOM 1351 N N . GLY A 1 163 ? 4.564 3.649 -12.016 1.00 48.50 163 GLY A N 1
ATOM 1352 C CA . GLY A 1 163 ? 4.199 3.754 -13.446 1.00 48.50 163 GLY A CA 1
ATOM 1353 C C . GLY A 1 163 ? 5.281 4.293 -14.408 1.00 48.50 163 GLY A C 1
ATOM 1354 O O . GLY A 1 163 ? 4.965 4.643 -15.542 1.00 48.50 163 GLY A O 1
ATOM 1355 N N . ARG A 1 164 ? 6.546 4.379 -13.975 1.00 60.09 164 ARG A N 1
ATOM 1356 C CA . ARG A 1 164 ? 7.740 4.686 -14.780 1.00 60.09 164 ARG A CA 1
ATOM 1357 C C . ARG A 1 164 ? 8.753 3.549 -14.622 1.00 60.09 164 ARG A C 1
ATOM 1359 O O . ARG A 1 164 ? 8.864 2.972 -13.542 1.00 60.09 164 ARG A O 1
ATOM 1366 N N . ILE A 1 165 ? 9.530 3.257 -15.668 1.00 69.94 165 ILE A N 1
ATOM 1367 C CA . ILE A 1 165 ? 10.600 2.249 -15.602 1.00 69.94 165 ILE A CA 1
ATOM 1368 C C . ILE A 1 165 ? 11.661 2.741 -14.612 1.00 69.94 165 ILE A C 1
ATOM 1370 O O . ILE A 1 165 ? 12.340 3.736 -14.860 1.00 69.94 165 ILE A O 1
ATOM 1374 N N . ARG A 1 166 ? 11.799 2.049 -13.479 1.00 72.94 166 ARG A N 1
ATOM 1375 C CA . ARG A 1 166 ? 12.806 2.336 -12.454 1.00 72.94 166 ARG A CA 1
ATOM 1376 C C . ARG A 1 166 ? 13.766 1.161 -12.352 1.00 72.94 166 ARG A C 1
ATOM 1378 O O . ARG A 1 166 ? 13.325 0.025 -12.227 1.00 72.94 166 ARG A O 1
ATOM 1385 N N . LEU A 1 167 ? 15.061 1.458 -12.343 1.00 74.50 167 LEU A N 1
ATOM 1386 C CA . LEU A 1 167 ? 16.117 0.489 -12.066 1.00 74.50 167 LEU A CA 1
ATOM 1387 C C . LEU A 1 167 ? 16.759 0.828 -10.720 1.00 74.50 167 LEU A C 1
ATOM 1389 O O . LEU A 1 167 ? 17.087 1.983 -10.443 1.00 74.50 167 LEU A O 1
ATOM 1393 N N . THR A 1 168 ? 16.951 -0.174 -9.870 1.00 74.12 168 THR A N 1
ATOM 1394 C CA . THR A 1 168 ? 17.835 -0.055 -8.706 1.00 74.12 168 THR A CA 1
ATOM 1395 C C . THR A 1 168 ? 19.281 0.127 -9.165 1.00 74.12 168 THR A C 1
ATOM 1397 O O . THR A 1 168 ? 19.638 -0.205 -10.293 1.00 74.12 168 THR A O 1
ATOM 1400 N N . SER A 1 169 ? 20.168 0.585 -8.274 1.00 71.94 169 SER A N 1
ATOM 1401 C CA . SER A 1 169 ? 21.594 0.710 -8.614 1.00 71.94 169 SER A CA 1
ATOM 1402 C C . SER A 1 169 ? 22.200 -0.610 -9.105 1.00 71.94 169 SER A C 1
ATOM 1404 O O . SER A 1 169 ? 23.059 -0.584 -9.975 1.00 71.94 169 SER A O 1
ATOM 1406 N N . LYS A 1 170 ? 21.764 -1.758 -8.569 1.00 73.50 170 LYS A N 1
ATOM 1407 C CA . LYS A 1 170 ? 22.250 -3.069 -9.017 1.00 73.50 170 LYS A CA 1
ATOM 1408 C C . LYS A 1 170 ? 21.748 -3.399 -10.420 1.00 73.50 170 LYS A C 1
ATOM 1410 O O . LYS A 1 170 ? 22.540 -3.824 -11.250 1.00 73.50 170 LYS A O 1
ATOM 1415 N N . GLU A 1 171 ? 20.462 -3.185 -10.686 1.00 78.31 171 GLU A N 1
ATOM 1416 C CA . GLU A 1 171 ? 19.867 -3.443 -12.003 1.00 78.31 171 GLU A CA 1
ATOM 1417 C C . GLU A 1 171 ? 20.425 -2.502 -13.071 1.00 78.31 171 GLU A C 1
ATOM 1419 O O . GLU A 1 171 ? 20.694 -2.946 -14.177 1.00 78.31 171 GLU A O 1
ATOM 1424 N N . PHE A 1 172 ? 20.675 -1.234 -12.735 1.00 84.19 172 PHE A N 1
ATOM 1425 C CA . PHE A 1 172 ? 21.286 -0.266 -13.645 1.00 84.19 172 PHE A CA 1
ATOM 1426 C C . PHE A 1 172 ? 22.722 -0.655 -14.024 1.00 84.19 172 PHE A C 1
ATOM 1428 O O . PHE A 1 172 ? 23.079 -0.626 -15.199 1.00 84.19 172 PHE A O 1
ATOM 1435 N N . GLU A 1 173 ? 23.543 -1.078 -13.056 1.00 83.44 173 GLU A N 1
ATOM 1436 C CA . GLU A 1 173 ? 24.898 -1.568 -13.349 1.00 83.44 173 GLU A CA 1
ATOM 1437 C C . GLU A 1 173 ? 24.874 -2.900 -14.111 1.00 83.44 173 GLU A C 1
ATOM 1439 O O . GLU A 1 173 ? 25.650 -3.079 -15.047 1.00 83.44 173 GLU A O 1
ATOM 1444 N N . LYS A 1 174 ? 23.935 -3.805 -13.803 1.00 80.94 174 LYS A N 1
ATOM 1445 C CA . LYS A 1 174 ? 23.740 -5.022 -14.602 1.00 80.94 174 LYS A CA 1
ATOM 1446 C C . LYS A 1 174 ? 23.268 -4.720 -16.022 1.00 80.94 174 LYS A C 1
ATOM 1448 O O . LYS A 1 174 ? 23.734 -5.368 -16.951 1.00 80.94 174 LYS A O 1
ATOM 1453 N N . ALA A 1 175 ? 22.416 -3.721 -16.222 1.00 85.38 175 ALA A N 1
ATOM 1454 C CA . ALA A 1 175 ? 22.005 -3.288 -17.552 1.00 85.38 175 ALA A CA 1
ATOM 1455 C C . ALA A 1 175 ? 23.185 -2.722 -18.361 1.00 85.38 175 ALA A C 1
ATOM 1457 O O . ALA A 1 175 ? 23.294 -3.011 -19.550 1.00 85.38 175 ALA A O 1
ATOM 1458 N N . LYS A 1 176 ? 24.124 -2.007 -17.723 1.00 85.62 176 LYS A N 1
ATOM 1459 C CA . LYS A 1 176 ? 25.387 -1.593 -18.365 1.00 85.62 176 LYS A CA 1
ATOM 1460 C C . LYS A 1 176 ? 26.312 -2.764 -18.692 1.00 85.62 176 LYS A C 1
ATOM 1462 O O . LYS A 1 176 ? 26.965 -2.739 -19.730 1.00 85.62 176 LYS A O 1
ATOM 1467 N N . GLU A 1 177 ? 26.404 -3.746 -17.794 1.00 88.00 177 GLU A N 1
ATOM 1468 C CA . GLU A 1 177 ? 27.251 -4.936 -17.953 1.00 88.00 177 GLU A CA 1
ATOM 1469 C C . GLU A 1 177 ? 26.746 -5.825 -19.093 1.00 88.00 177 GLU A C 1
ATOM 1471 O O . GLU A 1 177 ? 27.516 -6.220 -19.965 1.00 88.00 177 GLU A O 1
ATOM 1476 N N . TYR A 1 178 ? 25.446 -6.116 -19.100 1.00 83.44 178 TYR A N 1
ATOM 1477 C CA . TYR A 1 178 ? 24.834 -7.048 -20.042 1.00 83.44 178 TYR A CA 1
ATOM 1478 C C . TYR A 1 178 ? 24.400 -6.387 -21.356 1.00 83.44 178 TYR A C 1
ATOM 1480 O O . TYR A 1 178 ? 24.280 -7.089 -22.358 1.00 83.44 178 TYR A O 1
ATOM 1488 N N . GLN A 1 179 ? 24.207 -5.063 -21.387 1.00 86.50 179 GLN A N 1
ATOM 1489 C CA . GLN A 1 179 ? 23.855 -4.286 -22.584 1.00 86.50 179 GLN A CA 1
ATOM 1490 C C . GLN A 1 179 ? 22.659 -4.896 -23.332 1.00 86.50 179 GLN A C 1
ATOM 1492 O O . GLN A 1 179 ? 21.566 -4.984 -22.778 1.00 86.50 179 GLN A O 1
ATOM 1497 N N . SER A 1 180 ? 22.852 -5.360 -24.572 1.00 82.25 180 SER A N 1
ATOM 1498 C CA . SER A 1 180 ? 21.813 -6.000 -25.391 1.00 82.25 180 SER A CA 1
ATOM 1499 C C . SER A 1 180 ? 21.296 -7.324 -24.811 1.00 82.25 180 SER A C 1
ATOM 1501 O O . SER A 1 180 ? 20.226 -7.777 -25.205 1.00 82.25 180 SER A O 1
ATOM 1503 N N . ASN A 1 181 ? 22.010 -7.920 -23.850 1.00 76.69 181 ASN A N 1
ATOM 1504 C CA . ASN A 1 181 ? 21.561 -9.097 -23.102 1.00 76.69 181 ASN A CA 1
ATOM 1505 C C . ASN A 1 181 ? 20.732 -8.732 -21.856 1.00 76.69 181 ASN A C 1
ATOM 1507 O O . ASN A 1 181 ? 20.221 -9.622 -21.180 1.00 76.69 181 ASN A O 1
ATOM 1511 N N . PHE A 1 182 ? 20.582 -7.441 -21.533 1.00 79.12 182 PHE A N 1
ATOM 1512 C CA . PHE A 1 182 ? 19.602 -6.968 -20.559 1.00 79.12 182 PHE A CA 1
ATOM 1513 C C . PHE A 1 182 ? 18.324 -6.573 -21.298 1.00 79.12 182 PHE A C 1
ATOM 1515 O O . PHE A 1 182 ? 18.286 -5.560 -21.999 1.00 79.12 182 PHE A O 1
ATOM 1522 N N . ILE A 1 183 ? 17.277 -7.380 -21.143 1.00 79.38 183 ILE A N 1
ATOM 1523 C CA . ILE A 1 183 ? 16.012 -7.197 -21.853 1.00 79.38 183 ILE A CA 1
ATOM 1524 C C . ILE A 1 183 ? 14.953 -6.714 -20.870 1.00 79.38 183 ILE A C 1
ATOM 1526 O O . ILE A 1 183 ? 14.655 -7.379 -19.877 1.00 79.38 183 ILE A O 1
ATOM 1530 N N . LEU A 1 184 ? 14.356 -5.564 -21.169 1.00 75.12 184 LEU A N 1
ATOM 1531 C CA . LEU A 1 184 ? 13.156 -5.095 -20.494 1.00 75.12 184 LEU A CA 1
ATOM 1532 C C . LEU A 1 184 ? 11.922 -5.671 -21.201 1.00 75.12 184 LEU A C 1
ATOM 1534 O O . LEU A 1 184 ? 11.682 -5.378 -22.371 1.00 75.12 184 LEU A O 1
ATOM 1538 N N . SER A 1 185 ? 11.129 -6.453 -20.471 1.00 72.44 185 SER A N 1
ATOM 1539 C CA . SER A 1 185 ? 9.838 -6.977 -20.930 1.00 72.44 185 SER A CA 1
ATOM 1540 C C . SER A 1 185 ? 8.689 -6.122 -20.419 1.00 72.44 185 SER A C 1
ATOM 1542 O O . SER A 1 185 ? 8.507 -5.976 -19.211 1.00 72.44 185 SER A O 1
ATOM 1544 N N . LEU A 1 186 ? 7.885 -5.592 -21.335 1.00 65.69 186 LEU A N 1
ATOM 1545 C CA . LEU A 1 186 ? 6.699 -4.794 -21.038 1.00 65.69 186 LEU A CA 1
ATOM 1546 C C . LEU A 1 186 ? 5.468 -5.491 -21.607 1.00 65.69 186 LEU A C 1
ATOM 1548 O O . LEU A 1 186 ? 5.368 -5.678 -22.816 1.00 65.69 186 LEU A O 1
ATOM 1552 N N . VAL A 1 187 ? 4.503 -5.835 -20.757 1.00 63.97 187 VAL A N 1
ATOM 1553 C CA . VAL A 1 187 ? 3.180 -6.258 -21.229 1.00 63.97 187 VAL A CA 1
ATOM 1554 C C . VAL A 1 187 ? 2.299 -5.019 -21.324 1.00 63.97 187 VAL A C 1
ATOM 1556 O O . VAL A 1 187 ? 2.060 -4.324 -20.338 1.00 63.97 187 VAL A O 1
ATOM 1559 N N . THR A 1 188 ? 1.854 -4.717 -22.536 1.00 57.53 188 THR A N 1
ATOM 1560 C CA . THR A 1 188 ? 1.075 -3.521 -22.873 1.00 57.53 188 THR A CA 1
ATOM 1561 C C . THR A 1 188 ? -0.293 -3.907 -23.419 1.00 57.53 188 THR A C 1
ATOM 1563 O O . THR A 1 188 ? -0.533 -5.069 -23.745 1.00 57.53 188 THR A O 1
ATOM 1566 N N . ASN A 1 189 ? -1.188 -2.922 -23.540 1.00 55.97 189 ASN A N 1
ATOM 1567 C CA . ASN A 1 189 ? -2.514 -3.091 -24.142 1.00 55.97 189 ASN A CA 1
ATOM 1568 C C . ASN A 1 189 ? -3.386 -4.157 -23.449 1.00 55.97 189 ASN A C 1
ATOM 1570 O O . ASN A 1 189 ? -4.132 -4.886 -24.093 1.00 55.97 189 ASN A O 1
ATOM 1574 N N . LEU A 1 190 ? -3.297 -4.229 -22.117 1.00 53.59 190 LEU A N 1
ATOM 1575 C CA . LEU A 1 190 ? -4.040 -5.186 -21.286 1.00 53.59 190 LEU A CA 1
ATOM 1576 C C . LEU A 1 190 ? -5.567 -4.988 -21.327 1.00 53.59 190 LEU A C 1
ATOM 1578 O O . LEU A 1 190 ? -6.306 -5.827 -20.828 1.00 53.59 190 LEU A O 1
ATOM 1582 N N . GLU A 1 191 ? -6.045 -3.872 -21.884 1.00 39.91 191 GLU A N 1
ATOM 1583 C CA . GLU A 1 191 ? -7.474 -3.578 -22.035 1.00 39.91 191 GLU A CA 1
ATOM 1584 C C . GLU A 1 191 ? -8.076 -4.114 -23.349 1.00 39.91 191 GLU A C 1
ATOM 1586 O O . GLU A 1 191 ? -9.291 -4.037 -23.525 1.00 39.91 191 GLU A O 1
ATOM 1591 N N . ASP A 1 192 ? -7.244 -4.640 -24.253 1.00 63.88 192 ASP A N 1
ATOM 1592 C CA . ASP A 1 192 ? -7.629 -5.182 -25.562 1.00 63.88 192 ASP A CA 1
ATOM 1593 C C . ASP A 1 192 ? -6.783 -6.437 -25.868 1.00 63.88 192 ASP A C 1
ATOM 1595 O O . ASP A 1 192 ? -6.826 -7.383 -25.085 1.00 63.88 192 ASP A O 1
ATOM 1599 N N . ILE A 1 193 ? -6.000 -6.482 -26.956 1.00 54.97 193 ILE A N 1
ATOM 1600 C CA . ILE A 1 193 ? -5.088 -7.595 -27.257 1.00 54.97 193 ILE A CA 1
ATOM 1601 C C . ILE A 1 193 ? -3.745 -7.325 -26.565 1.00 54.97 193 ILE A C 1
ATOM 1603 O O . ILE A 1 193 ? -3.025 -6.424 -27.023 1.00 54.97 193 ILE A O 1
ATOM 1607 N N . PRO A 1 194 ? -3.369 -8.084 -25.512 1.00 56.16 194 PRO A N 1
ATOM 1608 C CA . PRO A 1 194 ? -2.107 -7.880 -24.816 1.00 56.16 194 PRO A CA 1
ATOM 1609 C C . PRO A 1 194 ? -0.923 -8.059 -25.760 1.00 56.16 194 PRO A C 1
ATOM 1611 O O . PRO A 1 194 ? -0.909 -8.952 -26.609 1.00 56.16 194 PRO A O 1
ATOM 1614 N N . LYS A 1 195 ? 0.089 -7.207 -25.606 1.00 53.34 195 LYS A N 1
ATOM 1615 C CA . LYS A 1 195 ? 1.323 -7.271 -26.394 1.00 53.34 195 LYS A CA 1
ATOM 1616 C C . LYS A 1 195 ? 2.526 -7.274 -25.472 1.00 53.34 195 LYS A C 1
ATOM 1618 O O . LYS A 1 195 ? 2.697 -6.340 -24.688 1.00 53.34 195 LYS A O 1
ATOM 1623 N N . LEU A 1 196 ? 3.373 -8.290 -25.613 1.00 67.69 196 LEU A N 1
ATOM 1624 C CA . LEU A 1 196 ? 4.708 -8.296 -25.027 1.00 67.69 196 LEU A CA 1
ATOM 1625 C C . LEU A 1 196 ? 5.642 -7.490 -25.926 1.00 67.69 196 LEU A C 1
ATOM 1627 O O . LEU A 1 196 ? 5.846 -7.814 -27.093 1.00 67.69 196 LEU A O 1
ATOM 1631 N N . VAL A 1 197 ? 6.183 -6.418 -25.368 1.00 69.31 197 VAL A N 1
ATOM 1632 C CA . VAL A 1 197 ? 7.194 -5.572 -25.988 1.00 69.31 197 VAL A CA 1
ATOM 1633 C C . VAL A 1 197 ? 8.510 -5.861 -25.288 1.00 69.31 197 VAL A C 1
ATOM 1635 O O . VAL A 1 197 ? 8.617 -5.710 -24.071 1.00 69.31 197 VAL A O 1
ATOM 1638 N N . LEU A 1 198 ? 9.501 -6.284 -26.065 1.00 75.62 198 LEU A N 1
ATOM 1639 C CA . LEU A 1 198 ? 10.854 -6.533 -25.589 1.00 75.62 198 LEU A CA 1
ATOM 1640 C C . LEU A 1 198 ? 11.749 -5.385 -26.036 1.00 75.62 198 LEU A C 1
ATOM 1642 O O . LEU A 1 198 ? 11.822 -5.095 -27.229 1.00 75.62 198 LEU A O 1
ATOM 1646 N N . ILE A 1 199 ? 12.421 -4.752 -25.083 1.00 74.19 199 ILE A N 1
ATOM 1647 C CA . ILE A 1 199 ? 13.383 -3.680 -25.337 1.00 74.19 199 ILE A CA 1
ATOM 1648 C C . ILE A 1 199 ? 14.746 -4.184 -24.883 1.00 74.19 199 ILE A C 1
ATOM 1650 O O . ILE A 1 199 ? 14.996 -4.328 -23.683 1.00 74.19 199 ILE A O 1
ATOM 1654 N N . ASP A 1 200 ? 15.613 -4.493 -25.842 1.00 80.00 200 ASP A N 1
ATOM 1655 C CA . ASP A 1 200 ? 17.019 -4.762 -25.575 1.00 80.00 200 ASP A CA 1
ATOM 1656 C C . ASP A 1 200 ? 17.749 -3.470 -25.213 1.00 80.00 200 ASP A C 1
ATOM 1658 O O . ASP A 1 200 ? 17.438 -2.398 -25.725 1.00 80.00 200 ASP A O 1
ATOM 1662 N N . ASN A 1 201 ? 18.704 -3.575 -24.289 1.00 82.06 201 ASN A N 1
ATOM 1663 C CA . ASN A 1 201 ? 19.474 -2.445 -23.780 1.00 82.06 201 ASN A CA 1
ATOM 1664 C C . ASN A 1 201 ? 18.603 -1.202 -23.485 1.00 82.06 201 ASN A C 1
ATOM 1666 O O . ASN A 1 201 ? 18.749 -0.160 -24.133 1.00 82.06 201 ASN A O 1
ATOM 1670 N N . PRO A 1 202 ? 17.704 -1.267 -22.488 1.00 82.00 202 PRO A N 1
ATOM 1671 C CA . PRO A 1 202 ? 16.794 -0.167 -22.177 1.00 82.00 202 PRO A CA 1
ATOM 1672 C C . PRO A 1 202 ? 17.519 1.154 -21.868 1.00 82.00 202 PRO A C 1
ATOM 1674 O O . PRO A 1 202 ? 16.921 2.215 -22.020 1.00 82.00 202 PRO A O 1
ATOM 1677 N N . LEU A 1 203 ? 18.805 1.118 -21.499 1.00 84.75 203 LEU A N 1
ATOM 1678 C CA . LEU A 1 203 ? 19.625 2.313 -21.272 1.00 84.75 203 LEU A CA 1
ATOM 1679 C C . LEU A 1 203 ? 19.879 3.139 -22.546 1.00 84.75 203 LEU A C 1
ATOM 1681 O O . LEU A 1 203 ? 20.173 4.324 -22.440 1.00 84.75 203 LEU A O 1
ATOM 1685 N N . ASN A 1 204 ? 19.753 2.539 -23.73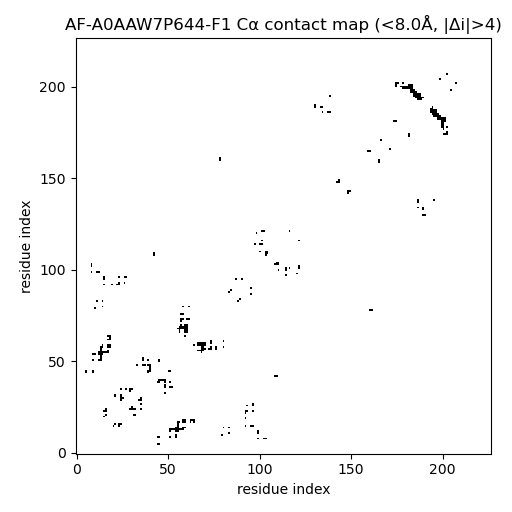5 1.00 84.50 204 ASN A N 1
ATOM 1686 C CA . ASN A 1 204 ? 19.835 3.248 -25.018 1.00 84.50 204 ASN A CA 1
ATOM 1687 C C . ASN A 1 204 ? 18.482 3.807 -25.483 1.00 84.50 204 ASN A C 1
ATOM 1689 O O . ASN A 1 204 ? 18.439 4.626 -26.399 1.00 84.50 204 ASN A O 1
ATOM 1693 N N . HIS A 1 205 ? 17.383 3.346 -24.883 1.00 72.81 205 HIS A N 1
ATOM 1694 C CA . HIS A 1 205 ? 16.020 3.719 -25.266 1.00 72.81 205 HIS A CA 1
ATOM 1695 C C . HIS A 1 205 ? 15.380 4.716 -24.296 1.00 72.81 205 HIS A C 1
ATOM 1697 O O . HIS A 1 205 ? 14.458 5.434 -24.682 1.00 72.81 205 HIS A O 1
ATOM 1703 N N . PHE A 1 206 ? 15.862 4.773 -23.052 1.00 78.00 206 PHE A N 1
ATOM 1704 C CA . PHE A 1 206 ? 15.349 5.653 -22.008 1.00 78.00 206 PHE A CA 1
ATOM 1705 C C . PHE A 1 206 ? 16.487 6.385 -21.298 1.00 78.00 206 PHE A C 1
ATOM 1707 O O . PHE A 1 206 ? 17.527 5.802 -20.996 1.00 78.00 206 PHE A O 1
ATOM 1714 N N . GLU A 1 207 ? 16.254 7.652 -20.964 1.00 80.06 207 GLU A N 1
ATOM 1715 C CA . GLU A 1 207 ? 17.149 8.412 -20.096 1.00 80.06 207 GLU A CA 1
ATOM 1716 C C . GLU A 1 207 ? 16.843 8.106 -18.625 1.00 80.06 207 GLU A C 1
ATOM 1718 O O . GLU A 1 207 ? 15.697 8.189 -18.177 1.00 80.06 207 GLU A O 1
ATOM 1723 N N . PHE A 1 208 ? 17.880 7.760 -17.859 1.00 79.75 208 PHE A N 1
ATOM 1724 C CA . PHE A 1 208 ? 17.773 7.472 -16.430 1.00 79.75 208 PHE A CA 1
ATOM 1725 C C . PHE A 1 208 ? 18.507 8.534 -15.617 1.00 79.75 208 PHE A C 1
ATOM 1727 O O . PHE A 1 208 ? 19.722 8.697 -15.733 1.00 79.75 208 PHE A O 1
ATOM 1734 N N . GLU A 1 209 ? 17.781 9.213 -14.732 1.00 81.69 209 GLU A N 1
ATOM 1735 C CA . GLU A 1 209 ? 18.370 10.153 -13.783 1.00 81.69 209 GLU A CA 1
ATOM 1736 C C . GLU A 1 209 ? 18.796 9.434 -12.495 1.00 81.69 209 GLU A C 1
ATOM 1738 O O . GLU A 1 209 ? 17.998 8.766 -11.824 1.00 81.69 209 GLU A O 1
ATOM 1743 N N . LYS A 1 210 ? 20.074 9.577 -12.121 1.00 82.31 210 LYS A N 1
ATOM 1744 C CA . LYS A 1 210 ? 20.606 8.998 -10.884 1.00 82.31 210 LYS A CA 1
ATOM 1745 C C . LYS A 1 210 ? 20.101 9.783 -9.675 1.00 82.31 210 LYS A C 1
ATOM 1747 O O . LYS A 1 210 ? 20.635 10.835 -9.342 1.00 82.31 210 LYS A O 1
ATOM 1752 N N . ASN A 1 211 ? 19.167 9.191 -8.943 1.00 73.19 211 ASN A N 1
ATOM 1753 C CA . ASN A 1 211 ? 18.693 9.714 -7.666 1.00 73.19 211 ASN A CA 1
ATOM 1754 C C . ASN A 1 211 ? 19.403 9.013 -6.496 1.00 73.19 211 ASN A C 1
ATOM 1756 O O . ASN A 1 211 ? 19.270 7.803 -6.307 1.00 73.19 211 ASN A O 1
ATOM 1760 N N . VAL A 1 212 ? 20.192 9.763 -5.715 1.00 73.50 212 VAL A N 1
ATOM 1761 C CA . VAL A 1 212 ? 20.887 9.242 -4.525 1.00 73.50 212 VAL A CA 1
ATOM 1762 C C . VAL A 1 212 ? 20.031 9.493 -3.292 1.00 73.50 212 VAL A C 1
ATOM 1764 O O . VAL A 1 212 ? 19.939 10.617 -2.805 1.00 73.50 212 VAL A O 1
ATOM 1767 N N . ILE A 1 213 ? 19.444 8.427 -2.759 1.00 64.88 213 ILE A N 1
ATOM 1768 C CA . ILE A 1 213 ? 18.660 8.479 -1.525 1.00 64.88 213 ILE A CA 1
ATOM 1769 C C . ILE A 1 213 ? 19.632 8.338 -0.345 1.00 64.88 213 ILE A C 1
ATOM 1771 O O . ILE A 1 213 ? 20.183 7.260 -0.117 1.00 64.88 213 ILE A O 1
ATOM 1775 N N . LYS A 1 214 ? 19.883 9.430 0.386 1.00 49.03 214 LYS A N 1
ATOM 1776 C CA . LYS A 1 214 ? 20.613 9.403 1.664 1.00 49.03 214 LYS A CA 1
ATOM 1777 C C . LYS A 1 214 ? 19.602 9.291 2.802 1.00 49.03 214 LYS A C 1
ATOM 1779 O O . LYS A 1 214 ? 18.767 10.173 2.955 1.00 49.03 214 LYS A O 1
ATOM 1784 N N . ASN A 1 215 ? 19.701 8.239 3.609 1.00 47.06 215 ASN A N 1
ATOM 1785 C CA . ASN A 1 215 ? 18.956 8.154 4.864 1.00 47.06 215 ASN A CA 1
ATOM 1786 C C . ASN A 1 215 ? 19.780 8.846 5.958 1.00 47.06 215 ASN A C 1
ATOM 1788 O O . ASN A 1 215 ? 20.932 8.468 6.172 1.00 47.06 215 ASN A O 1
ATOM 1792 N N . GLU A 1 216 ? 19.220 9.844 6.645 1.00 52.25 216 GLU A N 1
ATOM 1793 C CA . GLU A 1 216 ? 19.827 10.363 7.875 1.00 52.25 216 GLU A CA 1
ATOM 1794 C C . GLU A 1 216 ? 19.770 9.278 8.954 1.00 52.25 216 GLU A C 1
ATOM 1796 O O . GLU A 1 216 ? 18.695 8.836 9.365 1.00 52.25 216 GLU A O 1
ATOM 1801 N N . VAL A 1 217 ? 20.941 8.826 9.401 1.00 53.88 217 VAL A N 1
ATOM 1802 C CA . VAL A 1 217 ? 21.061 7.938 10.556 1.00 53.88 217 VAL A CA 1
ATOM 1803 C C . VAL A 1 217 ? 21.304 8.821 11.772 1.00 53.88 217 VAL A C 1
ATOM 1805 O O . VAL A 1 217 ? 22.390 9.369 11.943 1.00 53.88 217 VAL A O 1
ATOM 1808 N N . VAL A 1 218 ? 20.272 8.989 12.598 1.00 69.69 218 VAL A N 1
ATOM 1809 C CA . VAL A 1 218 ? 20.381 9.688 13.883 1.00 69.69 218 VAL A CA 1
ATOM 1810 C C . VAL A 1 218 ? 20.776 8.667 14.946 1.00 69.69 218 VAL A C 1
ATOM 1812 O O . VAL A 1 218 ? 19.977 7.804 15.312 1.00 69.69 218 VAL A O 1
ATOM 1815 N N . GLU A 1 219 ? 22.013 8.759 15.428 1.00 71.12 219 GLU A N 1
ATOM 1816 C CA . GLU A 1 219 ? 22.531 7.947 16.531 1.00 71.12 219 GLU A CA 1
ATOM 1817 C C . GLU A 1 219 ? 22.626 8.787 17.807 1.00 71.12 219 GLU A C 1
ATOM 1819 O O . GLU A 1 219 ? 23.180 9.886 17.798 1.00 71.12 219 GLU A O 1
ATOM 1824 N N . TYR A 1 220 ? 22.139 8.243 18.921 1.00 75.50 220 TYR A N 1
ATOM 1825 C CA . TYR A 1 220 ? 22.422 8.759 20.258 1.00 75.50 220 TYR A CA 1
ATOM 1826 C C . TYR A 1 220 ? 23.416 7.810 20.918 1.00 75.50 220 TYR A C 1
ATOM 1828 O O . TYR A 1 220 ? 23.149 6.613 21.031 1.00 75.50 220 TYR A O 1
ATOM 1836 N N . ARG A 1 221 ? 24.571 8.336 21.321 1.00 80.62 221 ARG A N 1
ATOM 1837 C CA . ARG A 1 221 ? 25.624 7.583 22.013 1.00 80.62 221 ARG A CA 1
ATOM 1838 C C . ARG A 1 221 ? 25.698 8.055 23.461 1.00 80.62 221 ARG A C 1
ATOM 1840 O O . ARG A 1 221 ? 25.388 9.215 23.736 1.00 80.62 221 ARG A O 1
ATOM 1847 N N . SER A 1 222 ? 26.060 7.161 24.379 1.00 74.88 222 SER A N 1
ATOM 1848 C CA . SER A 1 222 ? 26.296 7.553 25.768 1.00 74.88 222 SER A CA 1
ATOM 1849 C C . SER A 1 222 ? 27.442 8.565 25.824 1.00 74.88 222 SER A C 1
ATOM 1851 O O . SER A 1 222 ? 28.412 8.463 25.076 1.00 74.88 222 SER A O 1
ATOM 1853 N N . LEU A 1 223 ? 27.306 9.567 26.694 1.00 78.44 223 LEU A N 1
ATOM 1854 C CA . LEU A 1 223 ? 28.389 10.511 26.999 1.00 78.44 223 LEU A CA 1
ATOM 1855 C C . LEU A 1 223 ? 29.420 9.908 27.963 1.00 78.44 223 LEU A C 1
ATOM 1857 O O . LEU A 1 223 ? 30.476 10.490 28.185 1.00 78.44 223 LEU A O 1
ATOM 1861 N N . GLU A 1 224 ? 29.082 8.761 28.541 1.00 79.81 224 GLU A N 1
ATOM 1862 C CA . GLU A 1 224 ? 29.861 8.039 29.529 1.00 79.81 224 GLU A CA 1
ATOM 1863 C C . GLU A 1 224 ? 30.219 6.668 28.957 1.00 79.81 224 GLU A C 1
ATOM 1865 O O . GLU A 1 224 ? 29.378 6.000 28.338 1.00 79.81 224 GLU A O 1
ATOM 1870 N N . ASP A 1 225 ? 31.461 6.254 29.181 1.00 73.94 225 ASP A N 1
ATOM 1871 C CA . ASP A 1 225 ? 31.886 4.882 28.953 1.00 73.94 225 ASP A CA 1
ATOM 1872 C C . ASP A 1 225 ? 31.333 3.998 30.080 1.00 73.94 225 ASP A C 1
ATOM 1874 O O . ASP A 1 225 ? 31.411 4.339 31.263 1.00 73.94 225 ASP A O 1
ATOM 1878 N N . LEU A 1 226 ? 30.763 2.845 29.725 1.00 58.72 226 LEU A N 1
ATOM 1879 C CA . LEU A 1 226 ? 30.401 1.819 30.701 1.00 58.72 226 LEU A CA 1
ATOM 1880 C C . LEU A 1 226 ? 31.652 1.001 31.045 1.00 58.72 226 LEU A C 1
ATOM 1882 O O . LEU A 1 226 ? 31.853 -0.051 30.450 1.00 58.72 226 LEU A O 1
ATOM 1886 N N . TYR A 1 227 ? 32.410 1.512 32.023 1.00 64.94 227 TYR A N 1
ATOM 1887 C CA . TYR A 1 227 ? 33.567 0.909 32.713 1.00 64.94 227 TYR A CA 1
ATOM 1888 C C . TYR A 1 227 ? 34.775 0.500 31.856 1.00 64.94 227 TYR A C 1
ATOM 1890 O O . TYR A 1 227 ? 34.654 -0.376 30.974 1.00 64.94 227 TYR A O 1
#